Protein 4WIQ (pdb70)

Radius of gyration: 20.84 Å; Cα contacts (8 Å, |Δi|>4): 527; chains: 1; bounding box: 49×39×64 Å

Secondary structure (DSSP, 8-state):
----------EEEETTS-EEEE--HHHHS-TTPEEEEEETTSSSPPTTEEEETTTTEEEE---GGG-EEEEEEEEEEEEPTTS-EEEEEEEEEEEEEES--TT------TTSPEEEEEEEES--GGGS-HHHHHHHHHHHHHHH-S-GGG-EEEE--TT----TT-SEEEE-S-SS--S--EEEEEEEEES--TTTSPP-HHHHHHHHHTHHHHHHSS-EEEEEEEEE---

Sequence (231 aa):
AVPTVVGIPDGTAVVGRSFRVSIPTDLIASSGEIIKVSSAAGKEALPSWLHWDPHSHILEGLPLDDTDKGVHYISSVSAARLGANGSHVPQTSSSVFSIEVYPEDHNEPQACAADEPVTVLMVILDADLTKMTPKQRIIDDLLNRRMQSSFSEVELHNMKLVPVVNNRLFDMMSAFMAGPGNAKKVVENGALLSWKLGCSLNQNSVPDIRGVETPAREGAMSSAQLGYPVVGWHIANKKPT

CATH classification: 2.60.40.10 (+1 more: 3.30.70.1040)

Foldseek 3Di:
DDDDDDEDEEAEAEAQFKDKDADPVPVQEDPQWDKAKDFPPDRHHDQFWDADPVRRMIMGHDAQVPAAKTKMKIWIFHQDPVRDTHTDYIYIYMYGYHYDPQLFLVDEDLVWFFKKKKWKFLDDVVPDGRVLSLLLLVLCCQQPVDDSRQKGKYFDPPQDRDDVQFQDKAAACDPDRDHRIMMIMHTQGIRDHPVRGDDRCSPHVCRHVVVSCVRSVTTIGMMTIHTHNGD

Organism: Mus musculus (NCBI:txid10090)

B-factor: mean 35.67, std 17.97, range [12.94, 146.25]

InterPro domains:
  IPR006644 Dystroglycan-type cadherin-like [SM00736] (60-161)
  IPR006644 Dystroglycan-type cadherin-like [SM00736] (496-600)
  IPR008465 Dystroglycan, C-terminal [PF05454] (605-893)
  IPR013783 Immunoglobulin-like fold [G3DSA:2.60.40.10] (50-163)
  IPR013783 Immunoglobulin-like fold [G3DSA:2.60.40.10] (490-597)
  IPR015919 Cadherin-like superfamily [SSF49313] (60-158)
  IPR015919 Cadherin-like superfamily [SSF49313] (495-596)
  IPR027468 Alpha-dystroglycan domain 2 [G3DSA:3.30.70.1040] (179-313)
  IPR027468 Alpha-dystroglycan domain 2 [SSF111006] (179-302)
  IPR030398 DG-type SEA domain [PS51699] (601-710)
  IPR041631 Alpha-dystroglycan N-terminal domain 2 [PF18424] (180-302)
  IPR041631 Alpha-dystroglycan N-terminal domain 2 [cd11305] (180-302)

Structure (mmCIF, N/CA/C/O backbone):
data_4WIQ
#
_entry.id   4WIQ
#
_cell.length_a   71.879
_cell.length_b   71.879
_cell.length_c   144.296
_cell.angle_alpha   90.00
_cell.angle_beta   90.00
_cell.angle_gamma   120.00
#
_symmetry.space_group_name_H-M   'H 3'
#
loop_
_entity.id
_entity.type
_entity.pdbx_description
1 polymer Dystroglycan
2 non-polymer 1,2-ETHANEDIOL
3 non-polymer 'CHLORIDE ION'
4 water water
#
loop_
_atom_site.group_PDB
_atom_site.id
_atom_site.type_symbol
_atom_site.label_atom_id
_atom_site.label_alt_id
_atom_site.label_comp_id
_atom_site.label_asym_id
_atom_site.label_entity_id
_atom_site.label_seq_id
_atom_site.pdbx_PDB_ins_code
_atom_site.Cartn_x
_atom_site.Cartn_y
_atom_site.Cartn_z
_atom_site.occupancy
_atom_site.B_iso_or_equiv
_atom_site.auth_seq_id
_atom_site.auth_comp_id
_atom_site.auth_asym_id
_atom_site.auth_atom_id
_atom_site.pdbx_PDB_model_num
ATOM 1 N N . ALA A 1 9 ? -9.095 -22.935 -59.824 1.00 70.08 58 ALA A N 1
ATOM 2 C CA . ALA A 1 9 ? -9.642 -22.608 -58.510 1.00 76.00 58 ALA A CA 1
ATOM 3 C C . ALA A 1 9 ? -10.964 -21.843 -58.620 1.00 73.81 58 ALA A C 1
ATOM 4 O O . ALA A 1 9 ? -11.111 -20.923 -59.428 1.00 76.80 58 ALA A O 1
ATOM 10 N N . VAL A 1 10 ? -11.919 -22.249 -57.791 1.00 60.73 59 VAL A N 1
ATOM 11 C CA . VAL A 1 10 ? -13.249 -21.645 -57.732 1.00 56.57 59 VAL A CA 1
ATOM 12 C C . VAL A 1 10 ? -13.355 -20.882 -56.409 1.00 45.43 59 VAL A C 1
ATOM 13 O O . VAL A 1 10 ? -13.195 -21.475 -55.347 1.00 54.08 59 VAL A O 1
ATOM 26 N N . PRO A 1 11 ? -13.603 -19.555 -56.455 1.00 46.52 60 PRO A N 1
ATOM 27 C CA . PRO A 1 11 ? -13.614 -18.743 -55.233 1.00 45.01 60 PRO A CA 1
ATOM 28 C C . PRO A 1 11 ? -14.680 -19.172 -54.206 1.00 39.40 60 PRO A C 1
ATOM 29 O O . PRO A 1 11 ? -15.780 -19.558 -54.625 1.00 38.94 60 PRO A O 1
ATOM 40 N N . THR A 1 12 ? -14.355 -19.127 -52.917 1.00 36.22 61 THR A N 1
ATOM 41 C CA . THR A 1 12 ? -15.353 -19.366 -51.868 1.00 35.87 61 THR A CA 1
ATOM 42 C C . THR A 1 12 ? -15.808 -18.053 -51.284 1.00 41.15 61 THR A C 1
ATOM 43 O O . THR A 1 12 ? -15.043 -17.092 -51.178 1.00 44.31 61 THR A O 1
ATOM 54 N N . VAL A 1 13 ? -17.062 -18.039 -50.866 1.00 31.64 62 VAL A N 1
ATOM 55 C CA . VAL A 1 13 ? -17.676 -16.878 -50.274 1.00 31.22 62 VAL A CA 1
ATOM 56 C C . VAL A 1 13 ? -18.017 -17.253 -48.860 1.00 29.13 62 VAL A C 1
ATOM 57 O O . VAL A 1 13 ? -18.643 -18.294 -48.645 1.00 31.73 62 VAL A O 1
ATOM 70 N N . VAL A 1 14 ? -17.608 -16.430 -47.902 1.00 29.79 63 VAL A N 1
ATOM 71 C CA . VAL A 1 14 ? -17.912 -16.669 -46.508 1.00 27.19 63 VAL A CA 1
ATOM 72 C C . VAL A 1 14 ? -18.805 -15.555 -45.989 1.00 30.05 63 VAL A C 1
ATOM 73 O O . VAL A 1 14 ? -18.475 -14.375 -46.093 1.00 37.14 63 VAL A O 1
ATOM 86 N N . GLY A 1 15 ? -19.943 -15.937 -45.442 1.00 30.72 64 GLY A N 1
ATOM 87 C CA . GLY A 1 15 ? -20.811 -14.993 -44.764 1.00 30.06 64 GLY A CA 1
ATOM 88 C C . GLY A 1 15 ? -20.560 -15.007 -43.267 1.00 37.58 64 GLY A C 1
ATOM 89 O O . GLY A 1 15 ? -20.472 -16.063 -42.645 1.00 35.92 64 GLY A O 1
ATOM 93 N N . ILE A 1 16 ? -20.442 -13.824 -42.681 1.00 30.03 65 ILE A N 1
ATOM 94 C CA . ILE A 1 16 ? -20.330 -13.707 -41.243 1.00 28.35 65 ILE A CA 1
ATOM 95 C C . ILE A 1 16 ? -21.640 -13.147 -40.666 1.00 27.09 65 ILE A C 1
ATOM 96 O O . ILE A 1 16 ? -22.169 -12.168 -41.183 1.00 31.85 65 ILE A O 1
ATOM 112 N N . PRO A 1 17 ? -22.163 -13.761 -39.593 1.00 32.34 66 PRO A N 1
ATOM 113 C CA . PRO A 1 17 ? -23.461 -13.273 -39.117 1.00 33.23 66 PRO A CA 1
ATOM 114 C C . PRO A 1 17 ? -23.348 -11.916 -38.433 1.00 29.12 66 PRO A C 1
ATO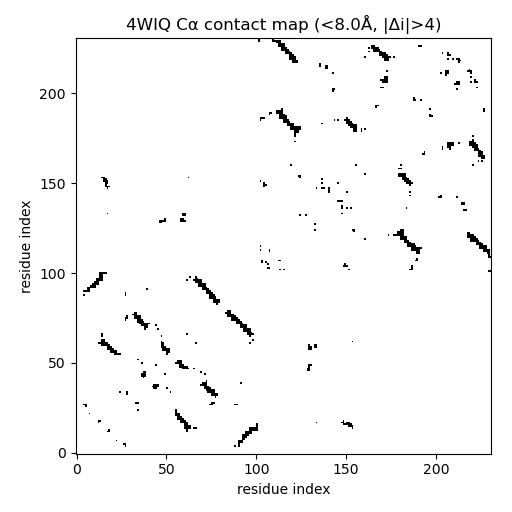M 115 O O . PRO A 1 17 ? -22.291 -11.590 -37.889 1.00 29.72 66 PRO A O 1
ATOM 126 N N . ASP A 1 18 ? -24.418 -11.130 -38.487 1.00 27.64 67 ASP A N 1
ATOM 127 C CA . ASP A 1 18 ? -24.415 -9.829 -37.835 1.00 25.78 67 ASP A CA 1
ATOM 128 C C . ASP A 1 18 ? -24.444 -9.996 -36.338 1.00 26.77 67 ASP A C 1
ATOM 129 O O . ASP A 1 18 ? -24.937 -11.001 -35.826 1.00 29.36 67 ASP A O 1
ATOM 138 N N . GLY A 1 19 ? -23.931 -8.986 -35.662 1.00 21.55 68 GLY A N 1
ATOM 139 C CA . GLY A 1 19 ? -23.811 -8.993 -34.215 1.00 23.14 68 GLY A CA 1
ATOM 140 C C . GLY A 1 19 ? -24.519 -7.838 -33.551 1.00 23.33 68 GLY A C 1
ATOM 141 O O . GLY A 1 19 ? -25.016 -6.900 -34.181 1.00 22.68 68 GLY A O 1
ATOM 145 N N . THR A 1 20 ? -24.551 -7.912 -32.219 1.00 21.36 69 THR A N 1
ATOM 146 C CA . THR A 1 20 ? -25.135 -6.852 -31.416 1.00 21.95 69 THR A CA 1
ATOM 147 C C . THR A 1 20 ? -24.225 -6.523 -30.246 1.00 24.04 69 THR A C 1
ATOM 148 O O . THR A 1 20 ? -23.504 -7.382 -29.728 1.00 26.14 69 THR A O 1
ATOM 159 N N . ALA A 1 21 ? -24.281 -5.263 -29.837 1.00 20.47 70 ALA A N 1
ATOM 160 C CA . ALA A 1 21 ? -23.501 -4.773 -28.696 1.00 22.58 70 ALA A CA 1
ATOM 161 C C . ALA A 1 21 ? -24.360 -3.796 -27.916 1.00 22.06 70 ALA A C 1
ATOM 162 O O . ALA A 1 21 ? -25.382 -3.339 -28.408 1.00 24.13 70 ALA A O 1
ATOM 169 N N . VAL A 1 22 ? -23.954 -3.485 -26.687 1.00 21.45 71 VAL A N 1
ATOM 170 C CA . VAL A 1 22 ? -24.722 -2.592 -25.820 1.00 22.89 71 VAL A CA 1
ATOM 171 C C . VAL A 1 22 ? -23.761 -1.593 -25.183 1.00 19.96 71 VAL A C 1
ATOM 172 O O . VAL A 1 22 ? -22.685 -1.966 -24.701 1.00 21.16 71 VAL A O 1
ATOM 185 N N . VAL A 1 23 ? -24.108 -0.306 -25.261 1.00 20.50 72 VAL A N 1
ATOM 186 C CA . VAL A 1 23 ? -23.301 0.731 -24.631 1.00 22.36 72 VAL A CA 1
ATOM 187 C C . VAL A 1 23 ? -22.929 0.348 -23.207 1.00 21.88 72 VAL A C 1
ATOM 188 O O . VAL A 1 23 ? -23.792 0.003 -22.372 1.00 22.08 72 VAL A O 1
ATOM 201 N N . GLY A 1 24 ? -21.636 0.414 -22.922 1.00 19.15 73 GLY A N 1
ATOM 202 C CA . GLY A 1 24 ? -21.153 0.193 -21.576 1.00 19.81 73 GLY A CA 1
ATOM 203 C C . GLY A 1 24 ? -20.868 -1.270 -21.265 1.00 20.35 73 GLY A C 1
ATOM 204 O O . GLY A 1 24 ? -20.386 -1.574 -20.189 1.00 21.43 73 GLY A O 1
ATOM 208 N N . ARG A 1 25 ? -21.083 -2.160 -22.235 1.00 21.23 74 ARG A N 1
ATOM 209 C CA . ARG A 1 25 ? -20.872 -3.596 -22.030 1.00 19.28 74 ARG A CA 1
ATOM 210 C C . ARG A 1 25 ? -19.831 -4.164 -22.988 1.00 20.22 74 ARG A C 1
ATOM 211 O O . ARG A 1 25 ? -19.798 -3.780 -24.175 1.00 22.14 74 ARG A O 1
ATOM 232 N N . SER A 1 26 ? -18.999 -5.081 -22.496 1.00 21.00 75 SER A N 1
ATOM 233 C CA . SER A 1 26 ? -17.978 -5.667 -23.357 1.00 20.91 75 SER A CA 1
ATOM 234 C C . SER A 1 26 ? -18.588 -6.462 -24.500 1.00 22.52 75 SER A C 1
ATOM 235 O O . SER A 1 26 ? -19.644 -7.116 -24.373 1.00 23.48 75 SER A O 1
ATOM 243 N N . PHE A 1 27 ? -17.896 -6.351 -25.621 1.00 20.83 76 PHE A N 1
ATOM 244 C CA . PHE A 1 27 ? -18.243 -7.040 -26.862 1.00 22.91 76 PHE A CA 1
ATOM 245 C C . PHE A 1 27 ? -17.075 -7.937 -27.301 1.00 18.84 76 PHE A C 1
ATOM 246 O O . PHE A 1 27 ? -15.903 -7.535 -27.232 1.00 20.94 76 PHE A O 1
ATOM 263 N N . ARG A 1 28 ? -17.393 -9.150 -27.755 1.00 22.76 77 ARG A N 1
ATOM 264 C CA . ARG A 1 28 ? -16.358 -10.096 -28.148 1.00 23.54 77 ARG A CA 1
ATOM 265 C C . ARG A 1 28 ? -16.936 -11.072 -29.151 1.00 28.19 77 ARG A C 1
ATOM 266 O O . ARG A 1 28 ? -17.967 -11.694 -28.881 1.00 31.24 77 ARG A O 1
ATOM 287 N N . VAL A 1 29 ? -16.290 -11.214 -30.302 1.00 26.81 78 VAL A N 1
ATOM 288 C CA . VAL A 1 29 ? -16.710 -12.229 -31.256 1.00 28.70 78 VAL A CA 1
ATOM 289 C C . VAL A 1 29 ? -15.495 -12.803 -31.979 1.00 27.49 78 VAL A C 1
ATOM 290 O O . VAL A 1 29 ? -14.499 -12.122 -32.196 1.00 26.31 78 VAL A O 1
ATOM 303 N N . SER A 1 30 ? -15.569 -14.089 -32.299 1.00 30.49 79 SER A N 1
ATOM 304 C CA . SER A 1 30 ? -14.527 -14.760 -33.062 1.00 29.97 79 SER A CA 1
ATOM 305 C C . SER A 1 30 ? -14.808 -14.582 -34.540 1.00 26.86 79 SER A C 1
ATOM 306 O O . SER A 1 30 ? -15.949 -14.679 -34.967 1.00 30.83 79 SER A O 1
ATOM 314 N N . ILE A 1 31 ? -13.762 -14.283 -35.304 1.00 24.36 80 ILE A N 1
ATOM 315 C CA . ILE A 1 31 ? -13.849 -14.128 -36.754 1.00 26.03 80 ILE A CA 1
ATOM 316 C C . ILE A 1 31 ? -13.243 -15.359 -37.427 1.00 26.14 80 ILE A C 1
ATOM 317 O O . ILE A 1 31 ? -12.109 -15.722 -37.124 1.00 27.92 80 ILE A O 1
ATOM 333 N N . PRO A 1 32 ? -13.962 -15.967 -38.404 1.00 30.04 81 PRO A N 1
ATOM 334 C CA . PRO A 1 32 ? -13.488 -17.222 -39.010 1.00 36.62 81 PRO A CA 1
ATOM 335 C C . PRO A 1 32 ? -12.398 -17.041 -40.070 1.00 37.72 81 PRO A C 1
ATOM 336 O O . PRO A 1 32 ? -12.595 -17.344 -41.247 1.00 35.13 81 PRO A O 1
ATOM 347 N N . THR A 1 33 ? -11.233 -16.577 -39.642 1.00 30.54 82 THR A N 1
ATOM 348 C CA . THR A 1 33 ? -10.154 -16.238 -40.566 1.00 30.06 82 THR A CA 1
ATOM 349 C C . THR A 1 33 ? -9.642 -17.436 -41.347 1.00 34.09 82 THR A C 1
ATOM 350 O O . THR A 1 33 ? -9.165 -17.297 -42.469 1.00 38.88 82 THR A O 1
ATOM 361 N N . ASP A 1 34 ? -9.744 -18.615 -40.754 1.00 40.46 83 ASP A N 1
ATOM 362 C CA . ASP A 1 34 ? -9.253 -19.822 -41.405 1.00 44.87 83 ASP A CA 1
ATOM 363 C C . ASP A 1 34 ? -10.110 -20.190 -42.614 1.00 40.32 83 ASP A C 1
ATOM 364 O O . ASP A 1 34 ? -9.649 -20.879 -43.520 1.00 42.55 83 ASP A O 1
ATOM 373 N N . LEU A 1 35 ? -11.351 -19.719 -42.637 1.00 39.21 84 LEU A N 1
ATOM 374 C CA . LEU A 1 35 ? -12.222 -19.938 -43.789 1.00 39.45 84 LEU A CA 1
ATOM 375 C C . LEU A 1 35 ? -11.991 -18.874 -44.863 1.00 43.52 84 LEU A C 1
ATOM 376 O O . LEU A 1 35 ? -12.168 -19.132 -46.054 1.00 40.68 84 LEU A O 1
ATOM 392 N N . ILE A 1 36 ? -11.588 -17.682 -44.437 1.00 39.76 85 ILE A N 1
ATOM 393 C CA . ILE A 1 36 ? -11.475 -16.538 -45.336 1.00 35.42 85 ILE A CA 1
ATOM 394 C C . ILE A 1 36 ? -10.086 -16.440 -45.974 1.00 36.15 85 ILE A C 1
ATOM 395 O O . ILE A 1 36 ? -9.943 -16.045 -47.135 1.00 39.44 85 ILE A O 1
ATOM 411 N N . ALA A 1 37 ? -9.063 -16.799 -45.212 1.00 36.54 86 ALA A N 1
ATOM 412 C CA . ALA A 1 37 ? -7.701 -16.746 -45.703 1.00 38.11 86 ALA A CA 1
ATOM 413 C C . ALA A 1 37 ? -7.209 -18.144 -46.022 1.00 46.80 86 ALA A C 1
ATOM 414 O O . ALA A 1 37 ? -7.105 -18.990 -45.138 1.00 49.57 86 ALA A O 1
ATOM 421 N N . SER A 1 38 ? -6.933 -18.380 -47.300 1.00 61.54 87 SER A N 1
ATOM 422 C CA . SER A 1 38 ? -6.145 -19.528 -47.712 1.00 71.26 87 SER A CA 1
ATOM 423 C C . SER A 1 38 ? -4.753 -19.336 -47.135 1.00 72.11 87 SER A C 1
ATOM 424 O O . SER A 1 38 ? -4.356 -18.205 -46.851 1.00 67.23 87 SER A O 1
ATOM 432 N N . SER A 1 39 ? -4.022 -20.432 -46.961 1.00 78.69 88 SER A N 1
ATOM 433 C CA . SER A 1 39 ? -2.692 -20.393 -46.356 1.00 80.82 88 SER A CA 1
ATOM 434 C C . SER A 1 39 ? -1.826 -19.252 -46.900 1.00 74.85 88 SER A C 1
ATOM 435 O O . SER A 1 39 ? -1.747 -19.035 -48.115 1.00 59.92 88 SER A O 1
ATOM 443 N N . GLY A 1 40 ? -1.210 -18.510 -45.982 1.00 78.35 89 GLY A N 1
ATOM 444 C CA . GLY A 1 40 ? -0.268 -17.462 -46.333 1.00 76.27 89 GLY A CA 1
ATOM 445 C C . GLY A 1 40 ? -0.873 -16.126 -46.738 1.00 68.36 89 GLY A C 1
ATOM 446 O O . GLY A 1 40 ? -0.155 -15.244 -47.214 1.00 64.05 89 GLY A O 1
ATOM 450 N N . GLU A 1 41 ? -2.181 -15.961 -46.557 1.00 62.20 90 GLU A N 1
ATOM 451 C CA . GLU A 1 41 ? -2.829 -14.702 -46.919 1.00 51.96 90 GLU A CA 1
ATOM 452 C C . GLU A 1 41 ? -2.902 -13.773 -45.722 1.00 41.16 90 GLU A C 1
ATOM 453 O O . GLU A 1 41 ? -2.870 -14.203 -44.579 1.00 45.82 90 GLU A O 1
ATOM 465 N N . ILE A 1 42 ? -2.965 -12.482 -46.012 1.00 38.15 91 ILE A N 1
ATOM 466 C CA . ILE A 1 42 ? -2.967 -11.451 -44.988 1.00 33.06 91 ILE A CA 1
ATOM 467 C C . ILE A 1 42 ? -4.402 -11.030 -44.695 1.00 28.93 91 ILE A C 1
ATOM 468 O O . ILE A 1 42 ? -5.133 -10.649 -45.603 1.00 30.97 91 ILE A O 1
ATOM 484 N N . ILE A 1 43 ? -4.783 -11.065 -43.419 1.00 28.40 92 ILE A N 1
ATOM 485 C CA . ILE A 1 43 ? -6.115 -10.650 -43.007 1.00 30.67 92 ILE A CA 1
ATOM 486 C C . ILE A 1 43 ? -6.112 -9.187 -42.579 1.00 30.95 92 ILE A C 1
ATOM 487 O O . ILE A 1 43 ? -5.227 -8.746 -41.839 1.00 29.26 92 ILE A O 1
ATOM 503 N N . LYS A 1 44 ? -7.115 -8.452 -43.047 1.00 24.28 93 LYS A N 1
ATOM 504 C CA . LYS A 1 44 ? -7.382 -7.088 -42.595 1.00 25.68 93 LYS A CA 1
ATOM 505 C C . LYS A 1 44 ? -8.804 -6.997 -42.064 1.00 26.83 93 LYS A C 1
ATOM 506 O O . LYS A 1 44 ? -9.739 -7.502 -42.695 1.00 25.81 93 LYS A O 1
ATOM 525 N N . VAL A 1 45 ? -8.965 -6.351 -40.906 1.00 24.50 94 VAL A N 1
ATOM 526 C CA . VAL A 1 45 ? -10.280 -6.133 -40.327 1.00 22.50 94 VAL A CA 1
ATOM 527 C C . VAL A 1 45 ? -10.448 -4.632 -40.064 1.00 25.37 94 VAL A C 1
ATOM 528 O O . VAL A 1 45 ? -9.647 -4.010 -39.339 1.00 27.68 94 VAL A O 1
ATOM 541 N N . SER A 1 46 ? -11.474 -4.049 -40.665 1.00 22.22 95 SER A N 1
ATOM 542 C CA A SER A 1 46 ? -11.671 -2.602 -40.621 0.79 22.69 95 SER A CA 1
ATOM 543 C CA B SER A 1 46 ? -11.663 -2.603 -40.623 0.21 22.76 95 SER A CA 1
ATOM 544 C C . SER A 1 46 ? -13.133 -2.240 -40.668 1.00 21.08 95 SER A C 1
ATOM 545 O O . SER A 1 46 ? -13.993 -3.082 -40.938 1.00 21.08 95 SER A O 1
ATOM 558 N N . ALA A 1 47 ? -13.433 -0.972 -40.417 1.00 23.70 96 ALA A N 1
ATOM 559 C CA . ALA A 1 47 ? -14.744 -0.459 -40.768 1.00 19.87 96 ALA A CA 1
ATOM 560 C C . ALA A 1 47 ? -14.850 -0.568 -42.278 1.00 20.64 96 ALA A C 1
ATOM 561 O O . ALA A 1 47 ? -13.877 -0.325 -42.963 1.00 22.96 96 ALA A O 1
ATOM 568 N N . ALA A 1 48 ? -16.008 -0.956 -42.791 1.00 19.53 97 ALA A N 1
ATOM 569 C CA . ALA A 1 48 ? -16.184 -1.054 -44.249 1.00 19.86 97 ALA A CA 1
ATOM 570 C C . ALA A 1 48 ? -15.875 0.277 -44.930 1.00 21.36 97 ALA A C 1
ATOM 571 O O . ALA A 1 48 ? -16.429 1.316 -44.572 1.00 23.46 97 ALA A O 1
ATOM 578 N N . GLY A 1 49 ? -14.982 0.221 -45.911 1.00 22.63 98 GLY A N 1
ATOM 579 C CA . GLY A 1 49 ? -14.671 1.376 -46.736 1.00 24.08 98 GLY A CA 1
ATOM 580 C C . GLY A 1 49 ? -13.624 2.268 -46.099 1.00 28.16 98 GLY A C 1
ATOM 581 O O . GLY A 1 49 ? -13.347 3.345 -46.640 1.00 28.27 98 GLY A O 1
ATOM 585 N N . LYS A 1 50 ? -13.038 1.813 -44.986 1.00 23.91 99 LYS A N 1
ATOM 586 C CA . LYS A 1 50 ? -11.995 2.553 -44.255 1.00 27.59 99 LYS A CA 1
ATOM 587 C C . LYS A 1 50 ? -10.804 1.640 -44.004 1.00 25.93 99 LYS A C 1
ATOM 588 O O . LYS A 1 50 ? -10.891 0.430 -44.210 1.00 28.14 99 LYS A O 1
ATOM 607 N N . GLU A 1 51 ? -9.688 2.196 -43.526 1.00 29.87 100 GLU A N 1
ATOM 608 C CA . GLU A 1 51 ? -8.561 1.367 -43.116 1.00 24.82 100 GLU A CA 1
ATOM 609 C C . GLU A 1 51 ? -8.643 0.971 -41.629 1.00 26.61 100 GLU A C 1
ATOM 610 O O . GLU A 1 51 ? -8.195 -0.111 -41.226 1.00 30.37 100 GLU A O 1
ATOM 622 N N . ALA A 1 52 ? -9.212 1.858 -40.827 1.00 25.97 101 ALA A N 1
ATOM 623 C CA . ALA A 1 52 ? -9.289 1.650 -39.392 1.00 27.16 101 ALA A CA 1
ATOM 624 C C . ALA A 1 52 ? -10.605 1.011 -38.984 1.00 21.71 101 ALA A C 1
ATOM 625 O O . ALA A 1 52 ? -11.608 1.104 -39.686 1.00 22.81 101 ALA A O 1
ATOM 632 N N . LEU A 1 53 ? -10.585 0.388 -37.802 1.00 23.20 102 LEU A N 1
ATOM 633 C CA . LEU A 1 53 ? -11.814 -0.017 -37.142 1.00 24.49 102 LEU A CA 1
ATOM 634 C C . LEU A 1 53 ? -12.514 1.188 -36.553 1.00 24.64 102 LEU A C 1
ATOM 635 O O . LEU A 1 53 ? -11.868 2.205 -36.301 1.00 25.36 102 LEU A O 1
ATOM 651 N N . PRO A 1 54 ? -13.808 1.054 -36.265 1.00 22.97 103 PRO A N 1
ATOM 652 C CA . PRO A 1 54 ? -14.487 2.017 -35.389 1.00 23.88 103 PRO A CA 1
ATOM 653 C C . PRO A 1 54 ? -13.717 2.200 -34.083 1.00 24.17 103 PRO A C 1
ATOM 654 O O . PRO A 1 54 ? -12.978 1.291 -33.666 1.00 23.94 103 PRO A O 1
ATOM 665 N N . SER A 1 55 ? -13.850 3.372 -33.448 1.00 27.60 104 SER A N 1
ATOM 666 C CA . SER A 1 55 ? -13.032 3.704 -32.290 1.00 28.43 104 SER A CA 1
ATOM 667 C C . SER A 1 55 ? -13.257 2.811 -31.077 1.00 23.23 104 SER A C 1
ATOM 668 O O . SER A 1 55 ? -12.471 2.845 -30.149 1.00 27.91 104 SER A O 1
ATOM 676 N N . TRP A 1 56 ? -14.351 2.047 -31.075 1.00 20.26 105 TRP A N 1
ATOM 677 C CA . TRP A 1 56 ? -14.697 1.231 -29.903 1.00 18.49 105 TRP A CA 1
ATOM 678 C C . TRP A 1 56 ? -14.244 -0.214 -30.042 1.00 20.98 105 TRP A C 1
ATOM 679 O O . TRP A 1 56 ? -14.433 -1.004 -29.138 1.00 21.83 105 TRP A O 1
ATOM 700 N N . LEU A 1 57 ? -13.662 -0.561 -31.192 1.00 18.86 106 LEU A N 1
ATOM 701 C CA . LEU A 1 57 ? -13.227 -1.923 -31.457 1.00 16.60 106 LEU A CA 1
ATOM 702 C C . LEU A 1 57 ? -11.739 -2.119 -31.643 1.00 17.73 106 LEU A C 1
ATOM 703 O O . LEU A 1 57 ? -11.013 -1.212 -32.063 1.00 22.12 106 LEU A O 1
ATOM 719 N N . HIS A 1 58 ? -11.307 -3.334 -31.329 1.00 20.21 107 HIS A N 1
ATOM 720 C CA . HIS A 1 58 ? -9.920 -3.770 -31.423 1.00 21.63 107 HIS A CA 1
ATOM 721 C C . HIS A 1 58 ? -9.859 -5.162 -32.043 1.00 25.72 107 HIS A C 1
ATOM 722 O O . HIS A 1 58 ? -10.671 -6.030 -31.709 1.00 21.07 107 HIS A O 1
ATOM 736 N N . TRP A 1 59 ? -8.911 -5.368 -32.962 1.00 24.21 108 TRP A N 1
ATOM 737 C CA . TRP A 1 59 ? -8.737 -6.666 -33.629 1.00 22.62 108 TRP A CA 1
ATOM 738 C C . TRP A 1 59 ? -7.488 -7.351 -33.113 1.00 28.87 108 TRP A C 1
ATOM 739 O O . TRP A 1 59 ? -6.405 -6.775 -33.178 1.00 30.06 108 TRP A O 1
ATOM 760 N N . ASP A 1 60 ? -7.651 -8.568 -32.599 1.00 28.79 109 ASP A N 1
ATOM 761 C CA . ASP A 1 60 ? -6.530 -9.411 -32.167 1.00 28.94 109 ASP A CA 1
ATOM 762 C C . ASP A 1 60 ? -6.293 -10.490 -33.213 1.00 30.91 109 ASP A C 1
ATOM 763 O O . ASP A 1 60 ? -7.010 -11.494 -33.256 1.00 32.56 109 ASP A O 1
ATOM 772 N N . PRO A 1 61 ? -5.271 -10.302 -34.052 1.00 30.26 110 PRO A N 1
ATOM 773 C CA . PRO A 1 61 ? -5.035 -11.192 -35.192 1.00 35.48 110 PRO A CA 1
ATOM 774 C C . PRO A 1 61 ? -4.569 -12.590 -34.811 1.00 41.93 110 PRO A C 1
ATOM 775 O O . PRO A 1 61 ? -4.649 -13.500 -35.639 1.00 42.88 110 PRO A O 1
ATOM 786 N N . HIS A 1 62 ? -4.078 -12.763 -33.586 1.00 42.53 111 HIS A N 1
ATOM 787 C CA . HIS A 1 62 ? -3.525 -14.046 -33.200 1.00 40.51 111 HIS A CA 1
ATOM 788 C C . HIS A 1 62 ? -4.579 -14.906 -32.515 1.00 41.97 111 HIS A C 1
ATOM 789 O O . HIS A 1 62 ? -4.560 -16.122 -32.666 1.00 43.03 111 HIS A O 1
ATOM 803 N N . SER A 1 63 ? -5.531 -14.293 -31.815 1.00 34.94 112 SER A N 1
ATOM 804 C CA . SER A 1 63 ? -6.650 -15.055 -31.269 1.00 32.59 112 SER A CA 1
ATOM 805 C C . SER A 1 63 ? -7.874 -15.040 -32.196 1.00 28.50 112 SER A C 1
ATOM 806 O O . SER A 1 63 ? -8.857 -15.740 -31.927 1.00 36.02 112 SER A O 1
ATOM 814 N N . HIS A 1 64 ? -7.809 -14.233 -33.254 1.00 32.19 113 HIS A N 1
ATOM 815 C CA . HIS A 1 64 ? -8.926 -14.051 -34.183 1.00 28.14 113 HIS A CA 1
ATOM 816 C C . HIS A 1 64 ? -10.176 -13.493 -33.481 1.00 25.64 113 HIS A C 1
ATOM 817 O O . HIS A 1 64 ? -11.301 -13.851 -33.821 1.00 28.83 113 HIS A O 1
ATOM 831 N N . ILE A 1 65 ? -9.962 -12.608 -32.506 1.00 28.19 114 ILE A N 1
ATOM 832 C CA . ILE A 1 65 ? -11.042 -11.980 -31.754 1.00 25.71 114 ILE A CA 1
ATOM 833 C C . ILE A 1 65 ? -11.175 -10.498 -32.095 1.00 21.38 114 ILE A C 1
ATOM 834 O O . ILE A 1 65 ? -10.195 -9.756 -32.094 1.00 24.38 114 ILE A O 1
ATOM 850 N N . LEU A 1 66 ? -12.403 -10.093 -32.372 1.00 22.91 115 LEU A N 1
ATOM 851 C CA . LEU A 1 66 ? -12.792 -8.703 -32.485 1.00 19.31 115 LEU A CA 1
ATOM 852 C C . LEU A 1 66 ? -13.507 -8.350 -31.188 1.00 20.11 115 LEU A C 1
ATOM 853 O O . LEU A 1 66 ? -14.481 -8.990 -30.819 1.00 21.50 115 LEU A O 1
ATOM 869 N N . GLU A 1 67 ? -13.004 -7.348 -30.489 1.00 20.74 116 GLU A N 1
ATOM 870 C CA . GLU A 1 67 ? -13.501 -7.045 -29.138 1.00 21.72 116 GLU A CA 1
ATOM 871 C C . GLU A 1 67 ? -13.612 -5.555 -28.937 1.00 22.60 116 GLU A C 1
ATOM 872 O O . GLU A 1 67 ? -12.899 -4.761 -29.567 1.00 22.13 116 GLU A O 1
ATOM 884 N N . GLY A 1 68 ? -14.479 -5.130 -28.020 1.00 22.68 117 GLY A N 1
ATOM 885 C CA . GLY A 1 68 ? -14.605 -3.718 -27.798 1.00 24.08 117 GLY A CA 1
ATOM 886 C C . GLY A 1 68 ? -15.483 -3.384 -26.623 1.00 21.85 117 GLY A C 1
ATOM 887 O O . GLY A 1 68 ? -16.018 -4.280 -25.966 1.00 23.12 117 GLY A O 1
ATOM 891 N N . LEU A 1 69 ? -15.656 -2.082 -26.413 1.00 21.34 118 LEU A N 1
ATOM 892 C CA . LEU A 1 69 ? -16.507 -1.542 -25.338 1.00 20.46 118 LEU A CA 1
ATOM 893 C C . LEU A 1 69 ? -17.065 -0.215 -25.864 1.00 19.54 118 LEU A C 1
ATOM 894 O O . LEU A 1 69 ? -16.333 0.780 -25.902 1.00 21.52 118 LEU A O 1
ATOM 910 N N . PRO A 1 70 ? -18.327 -0.200 -26.303 1.00 18.11 119 PRO A N 1
ATOM 911 C CA . PRO A 1 70 ? -18.895 1.012 -26.906 1.00 17.86 119 PRO A CA 1
ATOM 912 C C . PRO A 1 70 ? -19.322 2.048 -25.894 1.00 22.00 119 PRO A C 1
ATOM 913 O O . PRO A 1 70 ? -19.797 1.699 -24.800 1.00 21.04 119 PRO A O 1
ATOM 924 N N . LEU A 1 71 ? -19.165 3.307 -26.296 1.00 23.76 120 LEU A N 1
ATOM 925 C CA . LEU A 1 71 ? -19.697 4.468 -25.590 1.00 23.58 120 LEU A CA 1
ATOM 926 C C . LEU A 1 71 ? -21.017 4.910 -26.239 1.00 24.14 120 LEU A 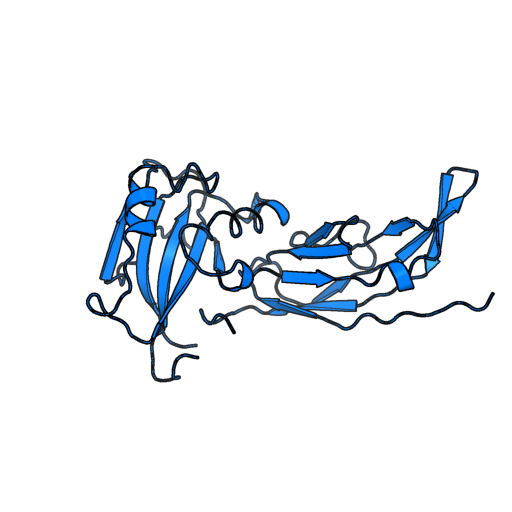C 1
ATOM 927 O O . LEU A 1 71 ? -21.390 4.441 -27.313 1.00 22.28 120 LEU A O 1
ATOM 943 N N . ASP A 1 72 ? -21.717 5.841 -25.602 1.00 27.93 121 ASP A N 1
ATOM 944 C CA A ASP A 1 72 ? -22.998 6.290 -26.131 0.45 26.56 121 ASP A CA 1
ATOM 945 C CA B ASP A 1 72 ? -23.005 6.300 -26.122 0.55 27.43 121 ASP A CA 1
ATOM 946 C C . ASP A 1 72 ? -22.849 6.908 -27.514 1.00 24.85 121 ASP A C 1
ATOM 947 O O . ASP A 1 72 ? -23.751 6.826 -28.345 1.00 30.61 121 ASP A O 1
ATOM 962 N N . THR A 1 73 ? -21.686 7.483 -27.789 1.00 25.20 122 THR A N 1
ATOM 963 C CA . THR A 1 73 ? -21.436 8.045 -29.111 1.00 23.98 122 THR A CA 1
ATOM 964 C C . THR A 1 73 ? -21.213 6.987 -30.194 1.00 24.48 122 THR A C 1
ATOM 965 O O . THR A 1 73 ? -21.162 7.317 -31.368 1.00 28.03 122 THR A O 1
ATOM 976 N N . ASP A 1 74 ? -21.107 5.721 -29.804 1.00 21.99 123 ASP A N 1
ATOM 977 C CA . ASP A 1 74 ? -21.021 4.610 -30.739 1.00 19.72 123 ASP A CA 1
ATOM 978 C C . ASP A 1 74 ? -22.356 3.912 -31.058 1.00 22.66 123 ASP A C 1
ATOM 979 O O . ASP A 1 74 ? -22.368 2.901 -31.749 1.00 23.72 123 ASP A O 1
ATOM 988 N N . LYS A 1 75 ? -23.474 4.429 -30.545 1.00 26.10 124 LYS A N 1
ATOM 989 C CA . LYS A 1 75 ? -24.773 3.856 -30.846 1.00 23.63 124 LYS A CA 1
ATOM 990 C C . LYS A 1 75 ? -25.004 3.807 -32.352 1.00 27.14 124 LYS A C 1
ATOM 991 O O . LYS A 1 75 ? -24.629 4.731 -33.058 1.00 25.06 124 LYS A O 1
ATOM 1010 N N . GLY A 1 76 ? -25.626 2.727 -32.812 1.00 24.93 125 GLY A N 1
ATOM 1011 C CA . GLY A 1 76 ? -25.995 2.555 -34.215 1.00 26.77 125 GLY A CA 1
ATOM 1012 C C . GLY A 1 76 ? -25.288 1.384 -34.863 1.00 25.99 125 GLY A C 1
ATOM 1013 O O . GLY A 1 76 ? -24.708 0.556 -34.184 1.00 24.37 125 GLY A O 1
ATOM 1017 N N . VAL A 1 77 ? -25.339 1.326 -36.190 1.00 22.74 126 VAL A N 1
ATOM 1018 C CA . VAL A 1 77 ? -24.874 0.169 -36.952 1.00 23.04 126 VAL A CA 1
ATOM 1019 C C . VAL A 1 77 ? -23.490 0.412 -37.510 1.00 25.20 126 VAL A C 1
ATOM 1020 O O . VAL A 1 77 ? -23.224 1.440 -38.119 1.00 25.70 126 VAL A O 1
ATOM 1033 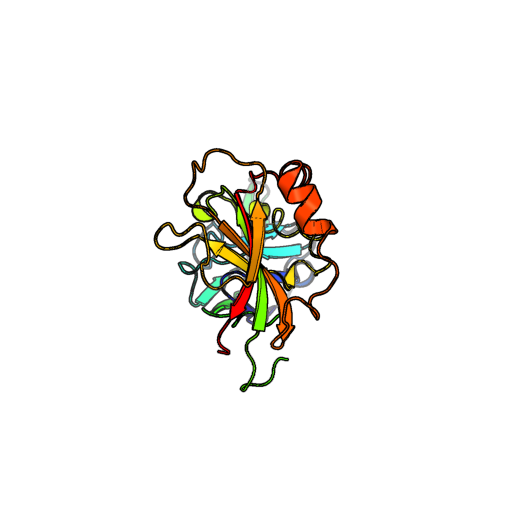N N . HIS A 1 78 ? -22.611 -0.546 -37.287 1.00 20.69 127 HIS A N 1
ATOM 1034 C CA . HIS A 1 78 ? -21.232 -0.488 -37.772 1.00 20.95 127 HIS A CA 1
ATOM 1035 C C . HIS A 1 78 ? -20.975 -1.610 -38.734 1.00 22.56 127 HIS A C 1
ATOM 1036 O O . HIS A 1 78 ? -21.079 -2.779 -38.373 1.00 23.02 127 HIS A O 1
ATOM 1050 N N . TYR A 1 79 ? -20.653 -1.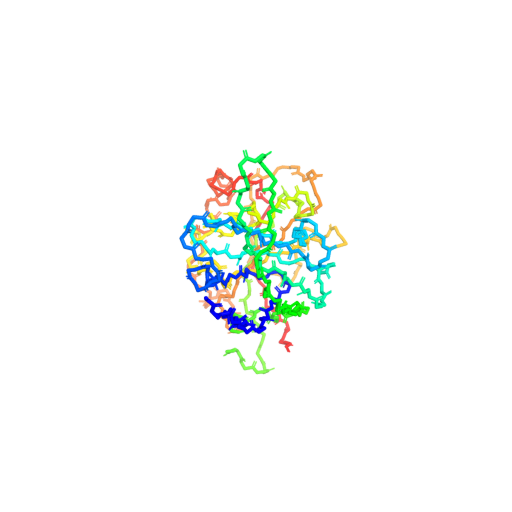267 -39.975 1.00 19.84 128 TYR A N 1
ATOM 1051 C CA . TYR A 1 79 ? -20.262 -2.273 -40.951 1.00 19.82 128 TYR A CA 1
ATOM 1052 C C . TYR A 1 79 ? -18.778 -2.546 -40.864 1.00 18.58 128 TYR A C 1
ATOM 1053 O O . TYR A 1 79 ? -17.956 -1.625 -40.856 1.00 22.48 128 TYR A O 1
ATOM 1071 N N . ILE A 1 80 ? -18.445 -3.832 -40.782 1.00 18.85 129 ILE A N 1
ATOM 1072 C CA . ILE A 1 80 ? -17.078 -4.310 -40.626 1.00 19.51 129 ILE A CA 1
ATOM 1073 C C . ILE A 1 80 ? -16.687 -5.193 -41.793 1.00 21.78 129 ILE A C 1
ATOM 1074 O O . ILE A 1 80 ? -17.414 -6.132 -42.113 1.00 22.03 129 ILE A O 1
ATOM 1090 N N . SER A 1 81 ? -15.533 -4.896 -42.392 1.00 20.38 130 SER A N 1
ATOM 1091 C CA A SER A 1 81 ? -14.985 -5.685 -43.482 0.73 23.38 130 SER A CA 1
ATOM 1092 C CA B SER A 1 81 ? -14.993 -5.690 -43.483 0.27 23.68 130 SER A CA 1
ATOM 1093 C C . SER A 1 81 ? -13.843 -6.567 -42.992 1.00 25.79 130 SER A C 1
ATOM 1094 O O . SER A 1 81 ? -12.938 -6.122 -42.265 1.00 24.96 130 SER A O 1
ATOM 1107 N N . VAL A 1 82 ? -13.919 -7.827 -43.368 1.00 22.76 131 VAL A N 1
ATOM 1108 C CA . VAL A 1 82 ? -12.861 -8.809 -43.136 1.00 22.85 131 VAL A CA 1
ATOM 1109 C C . VAL A 1 82 ? -12.343 -9.235 -44.513 1.00 26.57 131 VAL A C 1
ATOM 1110 O O . VAL A 1 82 ? -13.070 -9.839 -45.289 1.00 25.02 131 VAL A O 1
ATOM 1123 N N . SER A 1 83 ? -11.087 -8.923 -44.824 1.00 24.17 132 SER A N 1
ATOM 1124 C CA . SER A 1 83 ? -10.577 -9.191 -46.164 1.00 24.82 132 SER A CA 1
ATOM 1125 C C . SER A 1 83 ? -9.280 -9.976 -46.088 1.00 25.73 132 SER A C 1
ATOM 1126 O O . SER A 1 83 ? -8.574 -9.920 -45.100 1.00 27.60 132 SER A O 1
ATOM 1134 N N . ALA A 1 84 ? -9.007 -10.749 -47.126 1.00 26.96 133 ALA A N 1
ATOM 1135 C CA . ALA A 1 84 ? -7.757 -11.495 -47.243 1.00 30.22 133 ALA A CA 1
ATOM 1136 C C . ALA A 1 84 ? -7.031 -11.027 -48.490 1.00 30.33 133 ALA A C 1
ATOM 1137 O O . ALA A 1 84 ? -7.651 -10.796 -49.519 1.00 31.48 133 ALA A O 1
ATOM 1144 N N . ALA A 1 85 ? -5.719 -10.886 -48.378 1.00 31.83 134 ALA A N 1
ATOM 1145 C CA . ALA A 1 85 ? -4.911 -10.354 -49.463 1.00 30.94 134 ALA A CA 1
ATOM 1146 C C . ALA A 1 85 ? -3.665 -11.193 -49.613 1.00 32.06 134 ALA A C 1
ATOM 1147 O O . ALA A 1 85 ? -3.133 -11.717 -48.630 1.00 33.35 134 ALA A O 1
ATOM 1154 N N . ARG A 1 86 ? -3.214 -11.325 -50.857 1.00 34.73 135 ARG A N 1
ATOM 1155 C CA . ARG A 1 86 ? -1.954 -11.981 -51.162 1.00 37.98 135 ARG A CA 1
ATOM 1156 C C . ARG A 1 86 ? -0.861 -10.929 -51.200 1.00 33.60 135 ARG A C 1
ATOM 1157 O O . ARG A 1 86 ? -1.046 -9.866 -51.770 1.00 38.89 135 ARG A O 1
ATOM 1178 N N . LEU A 1 87 ? 0.279 -11.228 -50.594 1.00 31.60 136 LEU A N 1
ATOM 1179 C CA . LEU A 1 87 ? 1.445 -10.362 -50.698 1.00 36.07 136 LEU A CA 1
ATOM 1180 C C . LEU A 1 87 ? 2.167 -10.677 -52.000 1.00 40.41 136 LEU A C 1
ATOM 1181 O O . LEU A 1 87 ? 2.627 -11.808 -52.218 1.00 37.99 136 LEU A O 1
ATOM 1197 N N . GLY A 1 88 ? 2.272 -9.685 -52.881 1.00 35.25 137 GLY A N 1
ATOM 1198 C CA . GLY A 1 88 ? 2.946 -9.891 -54.148 1.00 32.97 137 GLY A CA 1
ATOM 1199 C C . GLY A 1 88 ? 4.468 -9.853 -54.025 1.00 38.19 137 GLY A C 1
ATOM 1200 O O . GLY A 1 88 ? 5.002 -9.371 -53.018 1.00 34.61 137 GLY A O 1
ATOM 1204 N N . ALA A 1 89 ? 5.165 -10.350 -55.042 1.00 35.42 138 ALA A N 1
ATOM 1205 C CA . ALA A 1 89 ? 6.635 -10.348 -55.057 1.00 36.91 138 ALA A CA 1
ATOM 1206 C C . ALA A 1 89 ? 7.174 -8.931 -54.846 1.00 36.57 138 ALA A C 1
ATOM 1207 O O . ALA A 1 89 ? 8.263 -8.728 -54.309 1.00 37.28 138 ALA A O 1
ATOM 1214 N N . ASN A 1 90 ? 6.380 -7.943 -55.249 1.00 41.27 139 ASN A N 1
ATOM 1215 C CA . ASN A 1 90 ? 6.784 -6.546 -55.149 1.00 44.17 139 ASN A CA 1
ATOM 1216 C C . ASN A 1 90 ? 6.300 -5.883 -53.871 1.00 42.86 139 ASN A C 1
ATOM 1217 O O . ASN A 1 90 ? 6.467 -4.682 -53.685 1.00 43.77 139 ASN A O 1
ATOM 1228 N N . GLY A 1 91 ? 5.686 -6.660 -52.988 1.00 37.11 140 GLY A N 1
ATOM 1229 C CA . GLY A 1 91 ? 5.259 -6.147 -51.699 1.00 39.55 140 GLY A CA 1
ATOM 1230 C C . GLY A 1 91 ? 3.844 -5.594 -51.695 1.00 39.73 140 GLY A C 1
ATOM 1231 O O . GLY A 1 91 ? 3.318 -5.213 -50.641 1.00 43.22 140 GLY A O 1
ATOM 1235 N N . SER A 1 92 ? 3.216 -5.575 -52.863 1.00 39.20 141 SER A N 1
ATOM 1236 C CA . SER A 1 92 ? 1.844 -5.109 -52.969 1.00 38.89 141 SER A CA 1
ATOM 1237 C C . SER A 1 92 ? 0.863 -6.067 -52.293 1.00 47.56 141 SER A C 1
ATOM 1238 O O . SER A 1 92 ? 1.076 -7.280 -52.263 1.00 41.35 141 SER A O 1
ATOM 1246 N N . HIS A 1 93 ? -0.210 -5.510 -51.742 1.00 45.07 142 HIS A N 1
ATOM 1247 C CA . HIS A 1 93 ? -1.300 -6.316 -51.209 1.00 41.18 142 HIS A CA 1
ATOM 1248 C C . HIS A 1 93 ? -2.391 -6.482 -52.241 1.00 44.33 142 HIS A C 1
ATOM 1249 O O . HIS A 1 93 ? -3.128 -5.544 -52.529 1.00 48.24 142 HIS A O 1
ATOM 1263 N N . VAL A 1 94 ? -2.494 -7.682 -52.793 1.00 43.77 143 VAL A N 1
ATOM 1264 C CA . VAL A 1 94 ? -3.513 -7.980 -53.787 1.00 45.17 143 VAL A CA 1
ATOM 1265 C C . VAL A 1 94 ? -4.762 -8.559 -53.105 1.00 41.71 143 VAL A C 1
ATOM 1266 O O . VAL A 1 94 ? -4.728 -9.703 -52.650 1.00 40.96 143 VAL A O 1
ATOM 1279 N N . PRO A 1 95 ? -5.868 -7.786 -53.037 1.00 47.87 144 PRO A N 1
ATOM 1280 C CA . PRO A 1 95 ? -7.078 -8.310 -52.386 1.00 44.43 144 PRO A CA 1
ATOM 1281 C C . PRO A 1 95 ? -7.610 -9.565 -53.052 1.00 41.00 144 PRO A C 1
ATOM 1282 O O . PRO A 1 95 ? -7.698 -9.596 -54.276 1.00 40.99 144 PRO A O 1
ATOM 1293 N N . GLN A 1 96 ? -7.944 -10.580 -52.261 1.00 33.43 145 GLN A N 1
ATOM 1294 C CA . GLN A 1 96 ? -8.489 -11.831 -52.783 1.00 37.55 145 GLN A CA 1
ATOM 1295 C C . GLN A 1 96 ? -9.989 -11.975 -52.500 1.00 33.05 145 GLN A C 1
ATOM 1296 O O . GLN A 1 96 ? -10.747 -12.478 -53.332 1.00 40.31 145 GLN A O 1
ATOM 1310 N N . THR A 1 97 ? -10.418 -11.556 -51.316 1.00 30.44 146 THR A N 1
ATOM 1311 C CA . THR A 1 97 ? -11.799 -11.748 -50.930 1.00 37.82 146 THR A CA 1
ATOM 1312 C C . THR A 1 97 ? -12.143 -10.791 -49.806 1.00 33.99 146 THR A C 1
ATOM 1313 O O . THR A 1 97 ? -11.251 -10.290 -49.122 1.00 32.99 146 THR A O 1
ATOM 1323 N N . SER A 1 98 ? -13.436 -10.526 -49.638 1.00 31.38 147 SER A N 1
ATOM 1324 C CA . SER A 1 98 ? -13.914 -9.659 -48.575 1.00 31.73 147 SER A CA 1
ATOM 1325 C C . SER A 1 98 ? -15.240 -10.187 -48.085 1.00 32.19 147 SER A C 1
ATOM 1326 O O . SER A 1 98 ? -16.069 -10.651 -48.864 1.00 35.18 147 SER A O 1
ATOM 1334 N N . SER A 1 99 ? -15.421 -10.133 -46.775 1.00 22.93 148 SER A N 1
ATOM 1335 C CA A SER A 1 99 ? -16.674 -10.501 -46.156 0.63 25.41 148 SER A CA 1
ATOM 1336 C CA B SER A 1 99 ? -16.677 -10.499 -46.151 0.37 25.89 148 SER A CA 1
ATOM 1337 C C . SER A 1 99 ? -17.070 -9.360 -45.230 1.00 25.24 148 SER A C 1
ATOM 1338 O O . SER A 1 99 ? -16.263 -8.929 -44.408 1.00 25.87 148 SER A O 1
ATOM 1352 N N . VAL A 1 100 ? -18.296 -8.877 -45.370 1.00 21.37 149 VAL A N 1
ATOM 1353 C CA . VAL A 1 100 ? -18.790 -7.739 -44.565 1.00 20.49 149 VAL A CA 1
ATOM 1354 C C . VAL A 1 100 ? -20.013 -8.120 -43.742 1.00 20.50 149 VAL A C 1
ATOM 1355 O O . VAL A 1 100 ? -20.935 -8.765 -44.208 1.00 21.15 149 VAL A O 1
ATOM 1368 N N . PHE A 1 101 ? -19.974 -7.750 -42.466 1.00 20.48 150 PHE A N 1
ATOM 1369 C CA . PHE A 1 101 ? -21.117 -7.944 -41.580 1.00 21.76 150 PHE A CA 1
ATOM 1370 C C . PHE A 1 101 ? -21.324 -6.664 -40.819 1.00 22.05 150 PHE A C 1
ATOM 1371 O O . PHE A 1 101 ? -20.517 -5.746 -40.951 1.00 22.31 150 PHE A O 1
ATOM 1388 N N . SER A 1 102 ? -22.414 -6.575 -40.059 1.00 20.29 151 SER A N 1
ATOM 1389 C CA . SER A 1 102 ? -22.580 -5.400 -39.231 1.00 19.28 151 SER A CA 1
ATOM 1390 C C . SER A 1 102 ? -22.809 -5.752 -37.761 1.00 21.14 151 SER A C 1
ATOM 1391 O O . SER A 1 102 ? -23.191 -6.889 -37.423 1.00 21.00 151 SER A O 1
ATOM 1399 N N . ILE A 1 103 ? -22.502 -4.775 -36.919 1.00 19.70 152 ILE A N 1
ATOM 1400 C CA . ILE A 1 103 ? -22.758 -4.822 -35.476 1.00 19.44 152 ILE A CA 1
ATOM 1401 C C . ILE A 1 103 ? -23.631 -3.626 -35.094 1.00 23.52 152 ILE A C 1
ATOM 1402 O O . ILE A 1 103 ? -23.283 -2.474 -35.385 1.00 22.13 152 ILE A O 1
ATOM 1418 N N . GLU A 1 104 ? -24.764 -3.896 -34.449 1.00 21.07 153 GLU A N 1
ATOM 1419 C CA . GLU A 1 104 ? -25.634 -2.831 -34.006 1.00 21.82 153 GLU A CA 1
ATOM 1420 C C . GLU A 1 104 ? -25.413 -2.629 -32.517 1.00 22.45 153 GLU A C 1
ATOM 1421 O O . GLU A 1 104 ? -25.559 -3.558 -31.711 1.00 24.01 153 GLU A O 1
ATOM 1433 N N . VAL A 1 105 ? -25.057 -1.399 -32.175 1.00 20.55 154 VAL A N 1
ATOM 1434 C CA . VAL A 1 105 ? -24.821 -0.990 -30.798 1.00 20.12 154 VAL A CA 1
ATOM 1435 C C . VAL A 1 105 ? -26.091 -0.373 -30.289 1.00 24.14 154 VAL A C 1
ATOM 1436 O O . VAL A 1 105 ? -26.525 0.681 -30.766 1.00 25.03 154 VAL A O 1
ATOM 1449 N N . TYR A 1 106 ? -26.659 -1.032 -29.297 1.00 23.79 155 TYR A N 1
ATOM 1450 C CA . TYR A 1 106 ? -27.866 -0.566 -28.628 1.00 24.06 155 TYR A CA 1
ATOM 1451 C C . TYR A 1 106 ? -27.555 0.323 -27.427 1.00 24.79 155 TYR A C 1
ATOM 1452 O O . TYR A 1 106 ? -26.489 0.221 -26.806 1.00 25.90 155 TYR A O 1
ATOM 1470 N N . PRO A 1 107 ? -28.494 1.200 -27.062 1.00 27.96 156 PRO A N 1
ATOM 1471 C CA . PRO A 1 107 ? -28.194 2.153 -25.987 1.00 27.34 156 PRO A CA 1
ATOM 1472 C C . PRO A 1 107 ? -28.207 1.621 -24.553 1.00 23.10 156 PRO A C 1
ATOM 1473 O O . PRO A 1 107 ? -27.512 2.256 -23.697 1.00 31.18 156 PRO A O 1
ATOM 1484 N N . GLU A 1 108 ? -28.959 0.581 -24.221 1.00 63.37 157 GLU A N 1
ATOM 1485 C CA . GLU A 1 108 ? -29.230 0.356 -22.784 1.00 65.59 157 GLU A CA 1
ATOM 1486 C C . GLU A 1 108 ? -29.249 -1.090 -22.350 1.00 63.24 157 GLU A C 1
ATOM 1487 O O . GLU A 1 108 ? -29.912 -1.931 -22.959 1.00 63.14 157 GLU A O 1
ATOM 1499 N N . ASP A 1 109 ? -28.544 -1.348 -21.247 1.00 60.62 158 ASP A N 1
ATOM 1500 C CA . ASP A 1 109 ? -28.415 -2.698 -20.719 1.00 60.33 158 ASP A CA 1
ATOM 1501 C C . ASP A 1 109 ? -29.310 -2.880 -19.499 1.00 59.68 158 ASP A C 1
ATOM 1502 O O . ASP A 1 109 ? -29.459 -3.994 -18.995 1.00 59.52 158 ASP A O 1
ATOM 1511 N N . HIS A 1 110 ? -29.886 -1.768 -19.034 1.00 59.31 159 HIS A N 1
ATOM 1512 C CA . HIS A 1 110 ? -30.901 -1.779 -17.985 1.00 58.87 159 HIS A CA 1
ATOM 1513 C C . HIS A 1 110 ? -30.374 -2.411 -16.692 1.00 58.75 159 HIS A C 1
ATOM 1514 O O . HIS A 1 110 ? -31.146 -2.926 -15.864 1.00 57.29 159 HIS A O 1
ATOM 1528 N N . ASN A 1 111 ? -29.052 -2.344 -16.528 1.00 56.66 160 ASN A N 1
ATOM 1529 C CA . ASN A 1 111 ? -28.367 -2.883 -15.354 1.00 55.35 160 ASN A CA 1
ATOM 1530 C C . ASN A 1 111 ? -28.576 -4.387 -15.202 1.00 59.23 160 ASN A C 1
ATOM 1531 O O . ASN A 1 111 ? -28.346 -4.942 -14.126 1.00 54.69 160 ASN A O 1
ATOM 1542 N N . GLU A 1 112 ? -28.996 -5.043 -16.287 1.00 57.00 161 GLU A N 1
ATOM 1543 C CA . GLU A 1 112 ? -29.207 -6.488 -16.277 1.00 57.43 161 GLU A CA 1
ATOM 1544 C C . GLU A 1 112 ? -28.090 -7.200 -17.041 1.00 58.24 161 GLU A C 1
ATOM 1545 O O . GLU A 1 112 ? -27.826 -6.867 -18.200 1.00 58.56 161 GLU A O 1
ATOM 1557 N N . PRO A 1 113 ? -27.430 -8.182 -16.397 1.00 57.00 162 PRO A N 1
ATOM 1558 C CA . PRO A 1 113 ? -26.412 -8.987 -17.093 1.00 57.29 162 PRO A CA 1
ATOM 1559 C C . PRO A 1 113 ? -26.883 -9.564 -18.440 1.00 59.08 162 PRO A C 1
ATOM 1560 O O . PRO A 1 113 ? -26.154 -9.498 -19.433 1.00 59.45 162 PRO A O 1
ATOM 1571 N N . GLN A 1 114 ? -28.095 -10.111 -18.463 1.00 59.72 163 GLN A N 1
ATOM 1572 C CA . GLN A 1 114 ? -28.606 -10.834 -19.632 1.00 81.35 163 GLN A CA 1
ATOM 1573 C C . GLN A 1 114 ? -28.977 -9.915 -20.802 1.00 74.13 163 GLN A C 1
ATOM 1574 O O . GLN A 1 114 ? -29.286 -8.734 -20.618 1.00 66.31 163 GLN A O 1
ATOM 1588 N N . ALA A 1 130 ? -33.762 -10.526 -15.275 1.00 60.04 179 ALA A N 1
ATOM 1589 C CA . ALA A 1 130 ? -33.771 -11.491 -14.184 1.00 68.03 179 ALA A CA 1
ATOM 1590 C C . ALA A 1 130 ? -34.464 -10.920 -12.938 1.00 67.53 179 ALA A C 1
ATOM 1591 O O . ALA A 1 130 ? -34.991 -11.681 -12.129 1.00 74.08 179 ALA A O 1
ATOM 1597 N N . CYS A 1 131 ? -34.468 -9.594 -12.777 1.00 57.96 180 CYS A N 1
ATOM 1598 C CA . CYS A 1 131 ? -35.310 -8.967 -11.755 1.00 57.39 180 CYS A CA 1
ATOM 1599 C C . CYS A 1 131 ? -36.732 -8.819 -12.266 1.00 58.63 180 CYS A C 1
ATOM 1600 O O . CYS A 1 131 ? -36.963 -8.655 -13.467 1.00 59.80 180 CYS A O 1
ATOM 1607 N N . ALA A 1 132 ? -37.687 -8.873 -11.343 1.00 58.43 181 ALA A N 1
ATOM 1608 C CA . ALA A 1 132 ? -39.090 -8.681 -11.686 1.00 62.39 181 ALA A CA 1
ATOM 1609 C C . ALA A 1 132 ? -39.311 -7.242 -12.116 1.00 63.94 181 ALA A C 1
ATOM 1610 O O . ALA A 1 132 ? -38.645 -6.336 -11.619 1.00 66.27 181 ALA A O 1
ATOM 1617 N N . ALA A 1 133 ? -40.260 -7.021 -13.022 1.00 65.91 182 ALA A N 1
ATOM 1618 C CA . ALA A 1 133 ? -40.516 -5.670 -13.512 1.00 70.16 182 ALA A CA 1
ATOM 1619 C C . ALA A 1 133 ? -41.013 -4.774 -12.376 1.00 70.99 182 ALA A C 1
ATOM 1620 O O . ALA A 1 133 ? -41.026 -3.548 -12.497 1.00 67.54 182 ALA A O 1
ATOM 1627 N N . ASP A 1 134 ? -41.398 -5.405 -11.268 1.00 76.85 183 ASP A N 1
ATOM 1628 C CA . ASP A 1 134 ? -41.878 -4.714 -10.075 1.00 85.81 183 ASP A CA 1
ATOM 1629 C C . ASP A 1 134 ? -40.718 -4.307 -9.151 1.00 85.36 183 ASP A C 1
ATOM 1630 O O . ASP A 1 134 ? -40.936 -3.735 -8.079 1.00 89.69 183 ASP A O 1
ATOM 1639 N N . GLU A 1 135 ? -39.489 -4.585 -9.580 1.00 71.00 184 GLU A N 1
ATOM 1640 C CA . GLU A 1 135 ? -38.371 -4.678 -8.651 1.00 60.49 184 GLU A CA 1
ATOM 1641 C C . GLU A 1 135 ? -37.160 -3.832 -9.046 1.00 55.05 184 GLU A C 1
ATOM 1642 O O . GLU A 1 135 ? -36.602 -4.001 -10.138 1.00 55.50 184 GLU A O 1
ATOM 1654 N N . PRO A 1 136 ? -36.737 -2.923 -8.156 1.00 53.62 185 PRO A N 1
ATOM 1655 C CA . PRO A 1 136 ? -35.496 -2.219 -8.482 1.00 53.03 185 PRO A CA 1
ATOM 1656 C C . PRO A 1 136 ? -34.295 -3.145 -8.439 1.00 52.54 185 PRO A C 1
ATOM 1657 O O . PRO A 1 136 ? -34.267 -4.123 -7.700 1.00 52.13 185 PRO A O 1
ATOM 1668 N N . VAL A 1 137 ? -33.302 -2.810 -9.247 1.00 32.92 186 VAL A N 1
ATOM 1669 C CA . VAL A 1 137 ? -32.075 -3.575 -9.320 1.00 32.84 186 VAL A CA 1
ATOM 1670 C C . VAL A 1 137 ? -31.079 -2.997 -8.320 1.00 28.92 186 VAL A C 1
ATOM 1671 O O . VAL A 1 137 ? -30.834 -1.787 -8.336 1.00 29.18 186 VAL A O 1
ATOM 1684 N N . THR A 1 138 ? -30.498 -3.848 -7.472 1.00 27.30 187 THR A N 1
ATOM 1685 C CA . THR A 1 138 ? -29.447 -3.391 -6.554 1.00 24.93 187 THR A CA 1
ATOM 1686 C C . THR A 1 138 ? -28.113 -3.445 -7.278 1.00 22.95 187 THR A C 1
ATOM 1687 O O . THR A 1 138 ? -27.663 -4.517 -7.692 1.00 23.73 187 THR A O 1
ATOM 1698 N N . VAL A 1 139 ? -27.489 -2.286 -7.407 1.00 22.16 188 VAL A N 1
ATOM 1699 C CA . VAL A 1 139 ? -26.266 -2.116 -8.163 1.00 22.97 188 VAL A CA 1
ATOM 1700 C C . VAL A 1 139 ? -25.142 -1.609 -7.274 1.00 21.43 188 VAL A C 1
ATOM 1701 O O . VAL A 1 139 ? -25.343 -0.672 -6.474 1.00 20.75 188 VAL A O 1
ATOM 1714 N N . LEU A 1 140 ? -23.970 -2.229 -7.395 1.00 17.25 189 LEU A N 1
ATOM 1715 C CA . LEU A 1 140 ? -22.739 -1.704 -6.805 1.00 17.31 189 LEU A CA 1
ATOM 1716 C C . LEU A 1 140 ? -21.989 -0.938 -7.883 1.00 20.21 189 LEU A C 1
ATOM 1717 O O . LEU A 1 140 ? -21.712 -1.474 -8.969 1.00 18.75 189 LEU A O 1
ATOM 1733 N N . MET A 1 141 ? -21.667 0.311 -7.580 1.00 16.84 190 MET A N 1
ATOM 1734 C CA . MET A 1 141 ? -20.922 1.187 -8.502 1.00 16.03 190 MET A CA 1
ATOM 1735 C C . MET A 1 141 ? -19.622 1.646 -7.900 1.00 17.67 190 MET A C 1
ATOM 1736 O O . MET A 1 141 ? -19.572 2.051 -6.725 1.00 19.19 190 MET A O 1
ATOM 1750 N N . VAL A 1 142 ? -18.566 1.574 -8.698 1.00 16.28 191 VAL A N 1
ATOM 1751 C CA . VAL A 1 142 ? -17.257 2.124 -8.342 1.00 15.63 191 VAL A CA 1
ATOM 1752 C C . VAL A 1 142 ? -16.959 3.306 -9.251 1.00 18.86 191 VAL A C 1
ATOM 1753 O O . VAL A 1 142 ? -17.039 3.211 -10.478 1.00 16.89 191 VAL A O 1
ATOM 1766 N N . ILE A 1 143 ? -16.660 4.438 -8.641 1.00 17.23 192 ILE A N 1
ATOM 1767 C CA . ILE A 1 143 ? -16.337 5.675 -9.359 1.00 14.53 192 ILE A CA 1
ATOM 1768 C C . ILE A 1 143 ? -14.825 5.783 -9.478 1.00 15.92 192 ILE A C 1
ATOM 1769 O O . ILE A 1 143 ? -14.109 5.683 -8.470 1.00 16.61 192 ILE A O 1
ATOM 1785 N N . LEU A 1 144 ? -14.344 5.935 -10.714 1.00 14.37 193 LEU A N 1
ATOM 1786 C CA . LEU A 1 144 ? -12.919 5.971 -11.029 1.00 14.36 193 LEU A CA 1
ATOM 1787 C C . LEU A 1 144 ? -12.505 7.299 -11.628 1.00 16.78 193 LEU A C 1
ATOM 1788 O O . LEU A 1 144 ? -13.277 7.927 -12.369 1.00 18.02 193 LEU A O 1
ATOM 1804 N N . ASP A 1 145 ? -11.290 7.734 -11.304 1.00 16.99 194 ASP A N 1
ATOM 1805 C CA . ASP A 1 145 ? -10.753 8.951 -11.926 1.00 19.27 194 ASP A CA 1
ATOM 1806 C C . ASP A 1 145 ? -10.124 8.577 -13.266 1.00 18.00 194 ASP A C 1
ATOM 1807 O O . ASP A 1 145 ? -8.907 8.319 -13.370 1.00 19.56 194 ASP A O 1
ATOM 1816 N N . ALA A 1 146 ? -10.981 8.546 -14.289 1.00 17.75 195 ALA A N 1
ATOM 1817 C CA . ALA A 1 146 ? -10.620 8.076 -15.620 1.00 17.72 195 ALA A CA 1
ATOM 1818 C C . ALA A 1 146 ? -11.506 8.777 -16.624 1.00 20.26 195 ALA A C 1
ATOM 1819 O O . ALA A 1 146 ? -12.624 9.201 -16.290 1.00 19.15 195 ALA A O 1
ATOM 1826 N N . ASP A 1 147 ? -11.035 8.823 -17.870 1.00 20.57 196 ASP A N 1
ATOM 1827 C CA . ASP A 1 147 ? -11.836 9.307 -18.994 1.00 20.59 196 ASP A CA 1
ATOM 1828 C C . ASP A 1 147 ? -11.861 8.228 -20.090 1.00 18.65 196 ASP A C 1
ATOM 1829 O O . ASP A 1 147 ? -10.876 8.006 -20.760 1.00 19.95 196 ASP A O 1
ATOM 1838 N N . LEU A 1 148 ? -12.995 7.553 -20.236 1.00 19.28 197 LEU A N 1
ATOM 1839 C CA . LEU A 1 148 ? -13.131 6.450 -21.200 1.00 18.30 197 LEU A CA 1
ATOM 1840 C C . LEU A 1 148 ? -12.882 6.926 -22.611 1.00 20.11 197 LEU A C 1
ATOM 1841 O O . LEU A 1 148 ? -12.465 6.130 -23.447 1.00 21.66 197 LEU A O 1
ATOM 1857 N N . THR A 1 149 ? -13.144 8.205 -22.906 1.00 19.97 198 THR A N 1
ATOM 1858 C CA . THR A 1 149 ? -12.963 8.705 -24.279 1.00 21.87 198 THR A CA 1
ATOM 1859 C C . THR A 1 149 ? -11.478 8.880 -24.637 1.00 24.60 198 THR A C 1
ATOM 1860 O O . THR A 1 149 ? -11.146 9.037 -25.840 1.00 26.38 198 THR A O 1
ATOM 1871 N N . LYS A 1 150 ? -10.610 8.861 -23.626 1.00 23.00 199 LYS A N 1
ATOM 1872 C CA . LYS A 1 150 ? -9.158 8.952 -23.772 1.00 22.23 199 LYS A CA 1
ATOM 1873 C C . LYS A 1 150 ? -8.502 7.567 -23.746 1.00 30.91 199 LYS A C 1
ATOM 1874 O O . LYS A 1 150 ? -7.291 7.445 -23.864 1.00 34.39 199 LYS A O 1
ATOM 1893 N N . MET A 1 151 ? -9.316 6.534 -23.630 1.00 21.19 200 MET A N 1
ATOM 1894 C CA . MET A 1 151 ? -8.837 5.163 -23.468 1.00 18.97 200 MET A CA 1
ATOM 1895 C C . MET A 1 151 ? -9.079 4.394 -24.750 1.00 23.28 200 MET A C 1
ATOM 18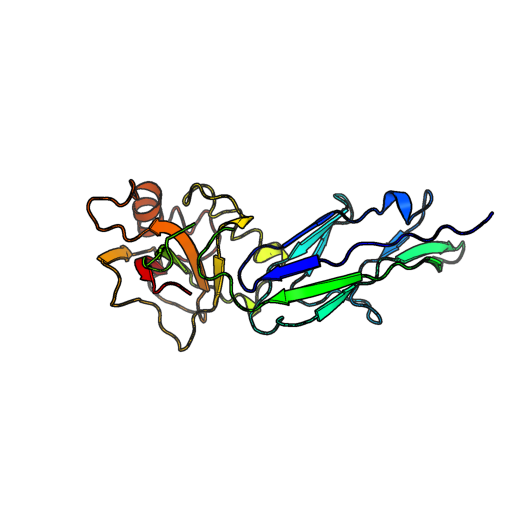96 O O . MET A 1 151 ? -10.135 4.545 -25.372 1.00 24.40 200 MET A O 1
ATOM 1910 N N . THR A 1 152 ? -8.142 3.525 -25.118 1.00 21.30 201 THR A N 1
ATOM 1911 C CA . THR A 1 152 ? -8.385 2.642 -26.255 1.00 20.29 201 THR A CA 1
ATOM 1912 C C . THR A 1 152 ? -9.391 1.538 -25.880 1.00 18.42 201 THR A C 1
ATOM 1913 O O . THR A 1 152 ? -9.621 1.268 -24.692 1.00 20.16 201 THR A O 1
ATOM 1924 N N . PRO A 1 153 ? -9.946 0.857 -26.906 1.00 19.97 202 PRO A N 1
ATOM 1925 C CA . PRO A 1 153 ? -10.843 -0.260 -26.615 1.00 22.45 202 PRO A CA 1
ATOM 1926 C C . PRO A 1 153 ? -10.193 -1.327 -25.747 1.00 24.13 202 PRO A C 1
ATOM 1927 O O . PRO A 1 153 ? -10.838 -1.818 -24.811 1.00 20.91 202 PRO A O 1
ATOM 1938 N N . LYS A 1 154 ? -8.924 -1.640 -26.011 1.00 19.84 203 LYS A N 1
ATOM 1939 C CA . LYS A 1 154 ? -8.245 -2.633 -25.229 1.00 19.94 203 LYS A CA 1
ATOM 1940 C C . LYS A 1 154 ? -8.079 -2.176 -23.777 1.00 18.60 203 LYS A C 1
ATOM 1941 O O . LYS A 1 154 ? -8.218 -2.998 -22.848 1.00 19.54 203 LYS A O 1
ATOM 1960 N N . GLN A 1 155 ? -7.796 -0.882 -23.577 1.00 19.22 204 GLN A N 1
ATOM 1961 C CA . GLN A 1 155 ? -7.681 -0.326 -22.219 1.00 19.12 204 GLN A CA 1
ATOM 1962 C C . GLN A 1 155 ? -9.012 -0.403 -21.479 1.00 17.62 204 GLN A C 1
ATOM 1963 O O . GLN A 1 155 ? -9.024 -0.685 -20.266 1.00 18.41 204 GLN A O 1
ATOM 1977 N N . ARG A 1 156 ? -10.121 -0.170 -22.177 1.00 17.01 205 ARG A N 1
ATOM 1978 C CA . ARG A 1 156 ? -11.446 -0.271 -21.568 1.00 15.92 205 ARG A CA 1
ATOM 1979 C C . ARG A 1 156 ? -11.727 -1.701 -21.107 1.00 16.24 205 ARG A C 1
ATOM 1980 O O . ARG A 1 156 ? -12.154 -1.916 -19.958 1.00 17.98 205 ARG A O 1
ATOM 2001 N N . ILE A 1 157 ? -11.445 -2.668 -21.970 1.00 16.29 206 ILE A N 1
ATOM 2002 C CA A ILE A 1 157 ? -11.652 -4.073 -21.631 0.52 17.99 206 ILE A CA 1
ATOM 2003 C CA B ILE A 1 157 ? -11.638 -4.077 -21.636 0.48 17.92 206 ILE A CA 1
ATOM 2004 C C . ILE A 1 157 ? -10.709 -4.512 -20.496 1.00 16.84 206 ILE A C 1
ATOM 2005 O O . ILE A 1 157 ? -11.121 -5.217 -19.594 1.00 18.35 206 ILE A O 1
ATOM 2033 N N . ASP A 1 158 ? -9.450 -4.076 -20.531 1.00 17.07 207 ASP A N 1
ATOM 2034 C CA A ASP A 1 158 ? -8.493 -4.469 -19.488 0.47 17.38 207 ASP A CA 1
ATOM 2035 C CA B ASP A 1 158 ? -8.478 -4.441 -19.496 0.53 18.27 207 ASP A CA 1
ATOM 2036 C C . ASP A 1 158 ? -8.920 -3.939 -18.143 1.00 18.30 207 ASP A C 1
ATOM 2037 O O . ASP A 1 158 ? -8.779 -4.640 -17.145 1.00 17.30 207 ASP A O 1
ATOM 2052 N N . LEU A 1 159 ? -9.456 -2.716 -18.095 1.00 15.60 208 LEU A N 1
ATOM 2053 C CA . LEU A 1 159 ? -10.006 -2.202 -16.836 1.00 15.71 208 LEU A CA 1
ATOM 2054 C C . LEU A 1 159 ? -11.111 -3.103 -16.265 1.00 16.61 208 LEU A C 1
ATOM 2055 O O . LEU A 1 159 ? -11.078 -3.445 -15.081 1.00 17.79 208 LEU A O 1
ATOM 2071 N N . LEU A 1 160 ? -12.092 -3.492 -17.080 1.00 16.43 209 LEU A N 1
ATOM 2072 C CA . LEU A 1 160 ? -13.096 -4.457 -16.662 1.00 17.11 209 LEU A CA 1
ATOM 2073 C C . LEU A 1 160 ? -12.459 -5.781 -16.180 1.00 17.48 209 LEU A C 1
ATOM 2074 O O . LEU A 1 160 ? -12.853 -6.325 -15.138 1.00 19.98 209 LEU A O 1
ATOM 2090 N N . ASN A 1 161 ? -11.483 -6.281 -16.919 1.00 17.13 210 ASN A N 1
ATOM 2091 C CA . ASN A 1 161 ? -10.794 -7.517 -16.578 1.00 15.79 210 ASN A CA 1
ATOM 2092 C C . ASN A 1 161 ? -10.211 -7.414 -15.155 1.00 17.80 210 ASN A C 1
ATOM 2093 O O . ASN A 1 161 ? -10.331 -8.357 -14.353 1.00 19.12 210 ASN A O 1
ATOM 2104 N N . ARG A 1 162 ? -9.591 -6.270 -14.862 1.00 16.47 211 ARG A N 1
ATOM 2105 C CA A ARG A 1 162 ? -8.884 -6.072 -13.605 0.55 18.48 211 ARG A CA 1
ATOM 2106 C CA B ARG A 1 162 ? -8.884 -6.058 -13.602 0.45 17.93 211 ARG A CA 1
ATOM 2107 C C . ARG A 1 162 ? -9.825 -5.858 -12.424 1.00 19.26 211 ARG A C 1
ATOM 2108 O O . ARG A 1 162 ? -9.416 -5.950 -11.258 1.00 19.14 211 ARG A O 1
ATOM 2148 N N . MET A 1 163 ? -11.088 -5.577 -12.701 1.00 16.40 212 MET A N 1
ATOM 2149 C CA . MET A 1 163 ? -12.071 -5.439 -11.629 1.00 16.86 212 MET A CA 1
ATOM 2150 C C . MET A 1 163 ? -12.638 -6.791 -11.150 1.00 16.24 212 MET A C 1
ATOM 2151 O O . MET A 1 163 ? -13.196 -6.875 -10.039 1.00 17.9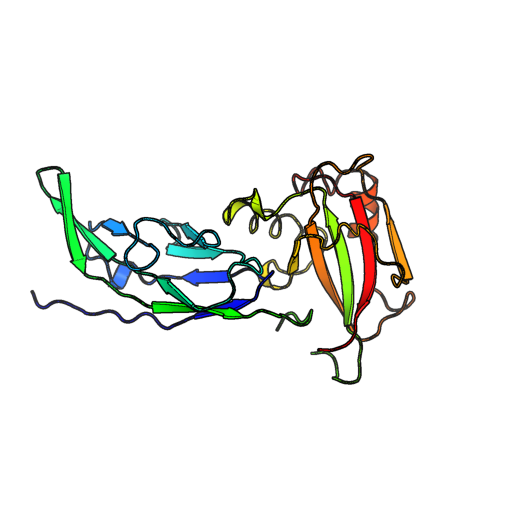9 212 MET A O 1
ATOM 2165 N N . GLN A 1 164 ? -12.452 -7.854 -11.948 1.00 17.18 213 GLN A N 1
ATOM 2166 C CA . GLN A 1 164 ? -13.053 -9.142 -11.673 1.00 18.77 213 GLN A CA 1
ATOM 2167 C C . GLN A 1 164 ? -12.657 -9.701 -10.292 1.00 19.23 213 GLN A C 1
ATOM 2168 O O . GLN A 1 164 ? -13.493 -10.319 -9.636 1.00 20.60 213 GLN A O 1
ATOM 2182 N N . SER A 1 165 ? -11.420 -9.485 -9.844 1.00 17.71 214 SER A N 1
ATOM 2183 C CA A SER A 1 165 ? -10.996 -10.000 -8.522 0.81 22.19 214 SER A CA 1
ATOM 2184 C CA B SER A 1 165 ? -11.007 -10.020 -8.539 0.19 21.07 214 SER A CA 1
ATOM 2185 C C . SER A 1 165 ? -11.861 -9.458 -7.397 1.00 19.77 214 SER A C 1
ATOM 2186 O O . SER A 1 165 ? -12.069 -10.149 -6.365 1.00 21.65 214 SER A O 1
ATOM 2199 N N . PHE A 1 166 ? -12.346 -8.223 -7.570 1.00 18.30 215 PHE A N 1
ATOM 2200 C CA . PHE A 1 166 ? -13.136 -7.525 -6.546 1.00 16.85 215 PHE A CA 1
ATOM 2201 C C . PHE A 1 166 ? -14.639 -7.742 -6.674 1.00 19.66 215 PHE A C 1
ATOM 2202 O O . PHE A 1 166 ? -15.342 -7.915 -5.688 1.00 21.17 215 PHE A O 1
ATOM 2219 N N . SER A 1 167 ? -15.148 -7.680 -7.896 1.00 19.51 216 SER A N 1
ATOM 2220 C CA . SER A 1 167 ? -16.572 -7.874 -8.114 1.00 20.61 216 SER A CA 1
ATOM 2221 C C . SER A 1 167 ? -17.032 -9.319 -8.018 1.00 23.32 216 SER A C 1
ATOM 2222 O O . SER A 1 167 ? -18.186 -9.561 -7.621 1.00 23.66 216 SER A O 1
ATOM 2230 N N . GLU A 1 168 ? -16.168 -10.266 -8.381 1.00 24.53 217 GLU A N 1
ATOM 2231 C CA . GLU A 1 168 ? -16.542 -11.673 -8.540 1.00 24.31 217 GLU A CA 1
ATOM 2232 C C . GLU A 1 168 ? -17.663 -11.830 -9.574 1.00 27.39 217 GLU A C 1
ATOM 2233 O O . GLU A 1 168 ? -18.468 -12.764 -9.535 1.00 26.61 217 GLU A O 1
ATOM 2245 N N . VAL A 1 169 ? -17.668 -10.908 -10.530 1.00 27.22 218 VAL A N 1
ATOM 2246 C CA . VAL A 1 169 ? -18.575 -10.940 -11.670 1.00 25.58 218 VAL A CA 1
ATOM 2247 C C . VAL A 1 169 ? -17.709 -10.996 -12.907 1.00 29.96 218 VAL A C 1
ATOM 2248 O O . VAL A 1 169 ? -16.667 -10.322 -12.964 1.00 27.77 218 VAL A O 1
ATOM 2261 N N . GLU A 1 170 ? -18.138 -11.783 -13.888 1.00 26.46 219 GLU A N 1
ATOM 2262 C CA . GLU A 1 170 ? -17.384 -11.945 -15.118 1.00 27.43 219 GLU A CA 1
ATOM 2263 C C . GLU A 1 170 ? -17.360 -10.626 -15.896 1.00 25.57 219 GLU A C 1
ATOM 2264 O O . GLU A 1 170 ? -18.275 -9.812 -15.787 1.00 23.55 219 GLU A O 1
ATOM 2276 N N . LEU A 1 171 ? -16.292 -10.459 -16.677 1.00 30.89 220 LEU A N 1
ATOM 2277 C CA . LEU A 1 171 ? -16.053 -9.278 -17.501 1.00 28.42 220 LEU A CA 1
ATOM 2278 C C . LEU A 1 171 ? -17.315 -8.810 -18.244 1.00 24.90 220 LEU A C 1
ATOM 2279 O O . LEU A 1 171 ? -17.697 -7.625 -18.179 1.00 23.21 220 LEU A O 1
ATOM 2295 N N . HIS A 1 172 ? -17.999 -9.741 -18.884 1.00 24.66 221 HIS A N 1
ATOM 2296 C CA . HIS A 1 172 ? -19.133 -9.395 -19.727 1.00 24.74 221 HIS A CA 1
ATOM 2297 C C . HIS A 1 172 ? -20.380 -9.012 -18.956 1.00 23.46 221 HIS A C 1
ATOM 2298 O O . HIS A 1 172 ? -21.338 -8.546 -19.550 1.00 28.50 221 HIS A O 1
ATOM 2312 N N . ASN A 1 173 ? -20.355 -9.119 -17.617 1.00 22.84 222 ASN A N 1
ATOM 2313 C CA . ASN A 1 173 ? -21.515 -8.755 -16.819 1.00 25.08 222 ASN A CA 1
ATOM 2314 C C . ASN A 1 173 ? -21.349 -7.482 -16.002 1.00 24.24 222 ASN A C 1
ATOM 2315 O O . ASN A 1 173 ? -22.221 -7.120 -15.224 1.00 24.19 222 ASN A O 1
ATOM 2326 N N . MET A 1 174 ? -20.241 -6.790 -16.207 1.00 18.01 223 MET A N 1
ATOM 2327 C CA . MET A 1 174 ? -20.026 -5.483 -15.627 1.00 16.60 223 MET A CA 1
ATOM 2328 C C . MET A 1 174 ? -20.332 -4.415 -16.665 1.00 22.24 223 MET A C 1
ATOM 2329 O O . MET A 1 174 ? -20.335 -4.692 -17.880 1.00 25.10 223 MET A O 1
ATOM 2343 N N . LYS A 1 175 ? -20.584 -3.201 -16.191 1.00 18.79 224 LYS A N 1
ATOM 2344 C CA . LYS A 1 175 ? -20.922 -2.058 -17.028 1.00 18.03 224 LYS A CA 1
ATOM 2345 C C . LYS A 1 175 ? -19.911 -0.952 -16.779 1.00 18.71 224 LYS A C 1
ATOM 2346 O O . LYS A 1 175 ? -19.472 -0.756 -15.638 1.00 18.64 224 LYS A O 1
ATOM 2365 N N . LEU A 1 176 ? -19.527 -0.243 -17.843 1.00 17.27 225 LEU A N 1
ATOM 2366 C CA . LEU A 1 176 ? -18.492 0.787 -17.764 1.00 15.15 225 LEU A CA 1
ATOM 2367 C C . LEU A 1 176 ? -18.882 1.962 -18.650 1.00 17.81 225 LEU A C 1
ATOM 2368 O O . LEU A 1 176 ? -18.902 1.849 -19.880 1.00 19.07 225 LEU A O 1
ATOM 2384 N N . VAL A 1 177 ? -19.205 3.086 -18.010 1.00 16.94 226 VAL A N 1
ATOM 2385 C CA . VAL A 1 177 ? -19.680 4.286 -18.727 1.00 17.96 226 VAL A CA 1
ATOM 2386 C C . VAL A 1 177 ? -19.118 5.567 -18.116 1.00 19.98 226 VAL A C 1
ATOM 2387 O O . VAL A 1 177 ? -18.685 5.573 -16.968 1.00 18.77 226 VAL A O 1
ATOM 2400 N N . PRO A 1 178 ? -19.146 6.666 -18.876 1.00 20.02 227 PRO A N 1
ATOM 2401 C CA . PRO A 1 178 ? -18.680 7.932 -18.294 1.00 18.11 227 PRO A CA 1
ATOM 2402 C C . PRO A 1 178 ? -19.606 8.505 -17.232 1.00 19.66 227 PRO A C 1
ATOM 2403 O O . PRO A 1 178 ? -20.829 8.282 -17.235 1.00 22.33 227 PRO A O 1
ATOM 2414 N N . VAL A 1 179 ? -18.996 9.293 -16.347 1.00 21.62 228 VAL A N 1
ATOM 2415 C CA . VAL A 1 179 ? -19.724 10.209 -15.479 1.00 25.27 228 VAL A CA 1
ATOM 2416 C C . VAL A 1 179 ? -20.423 11.217 -16.354 1.00 26.65 228 VAL A C 1
ATOM 2417 O O . VAL A 1 179 ? -19.857 11.697 -17.344 1.00 29.02 228 VAL A O 1
ATOM 2430 N N . VAL A 1 180 ? -21.658 11.539 -15.985 1.00 34.83 229 VAL A N 1
ATOM 2431 C CA . VAL A 1 180 ? -22.407 12.575 -16.670 1.00 37.86 229 VAL A CA 1
ATOM 2432 C C . VAL A 1 180 ? -22.734 13.721 -15.718 1.00 35.29 229 VAL A C 1
ATOM 2433 O O . VAL A 1 180 ? -22.960 13.521 -14.517 1.00 37.31 229 VAL A O 1
ATOM 2446 N N . ASN A 1 181 ? -22.694 14.921 -16.286 1.00 45.53 230 ASN A N 1
ATOM 2447 C CA . ASN A 1 181 ? -23.007 16.156 -15.577 1.00 50.75 230 ASN A CA 1
ATOM 2448 C C . ASN A 1 181 ? -22.202 16.251 -14.292 1.00 42.02 230 ASN A C 1
ATOM 2449 O O . ASN A 1 181 ? -22.666 16.784 -13.282 1.00 39.95 230 ASN A O 1
ATOM 2460 N N . ASN A 1 182 ? -20.994 15.696 -14.350 1.00 33.35 231 ASN A N 1
ATOM 2461 C CA . ASN A 1 182 ? -19.978 15.880 -13.322 1.00 34.41 231 ASN A CA 1
ATOM 2462 C C . ASN A 1 182 ? -20.378 15.392 -11.944 1.00 33.50 231 ASN A C 1
ATOM 2463 O O . ASN A 1 182 ? -19.824 15.852 -10.951 1.00 38.98 231 ASN A O 1
ATOM 2474 N N . ARG A 1 183 ? -21.309 14.449 -11.867 1.00 31.46 232 ARG A N 1
ATOM 2475 C CA . ARG A 1 183 ? -21.729 13.946 -10.555 1.00 30.45 232 ARG A CA 1
ATOM 2476 C C . ARG A 1 183 ? -20.922 12.741 -10.079 1.00 25.78 232 ARG A C 1
ATOM 2477 O O . ARG A 1 183 ? -21.011 11.664 -10.653 1.00 38.96 232 ARG A O 1
ATOM 2498 N N . LEU A 1 184 ? -20.165 12.924 -9.003 1.00 26.63 233 LEU A N 1
ATOM 2499 C CA . LEU A 1 184 ? -19.286 11.875 -8.488 1.00 25.63 233 LEU A CA 1
ATOM 2500 C C . LEU A 1 184 ? -19.852 11.213 -7.230 1.00 32.85 233 LEU A C 1
ATOM 2501 O O . LEU A 1 184 ? -19.102 10.779 -6.354 1.00 37.14 233 LEU A O 1
ATOM 2517 N N . PHE A 1 185 ? -21.173 11.145 -7.151 1.00 30.57 234 PHE A N 1
ATOM 2518 C CA . PHE A 1 185 ? -21.826 10.573 -5.986 1.00 30.66 234 PHE A CA 1
ATOM 2519 C C . PHE A 1 185 ? -23.275 10.262 -6.325 1.00 27.05 234 PHE A C 1
ATOM 2520 O O . PHE A 1 185 ? -23.794 10.744 -7.314 1.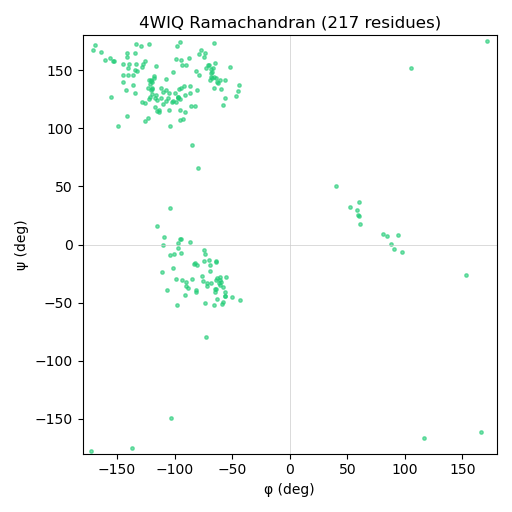00 30.69 234 PHE A O 1
ATOM 2537 N N . ASP A 1 186 ? -23.936 9.469 -5.483 1.00 28.70 235 ASP A N 1
ATOM 2538 C CA . ASP A 1 186 ? -25.329 9.117 -5.679 1.00 25.02 235 ASP A CA 1
ATOM 2539 C C . ASP A 1 186 ? -25.982 9.217 -4.312 1.00 23.42 235 ASP A C 1
ATOM 2540 O O . ASP A 1 186 ? -25.728 8.379 -3.445 1.00 25.83 235 ASP A O 1
ATOM 2549 N N A MET A 1 187 ? -26.804 10.252 -4.129 0.63 21.20 236 MET A N 1
ATOM 2550 N N B MET A 1 187 ? -26.813 10.224 -4.084 0.37 22.87 236 MET A N 1
ATOM 2551 C CA A MET A 1 187 ? -27.414 10.538 -2.825 0.63 25.57 236 MET A CA 1
ATOM 2552 C CA B MET A 1 187 ? -27.324 10.440 -2.733 0.37 23.02 236 MET A CA 1
ATOM 2553 C C A MET A 1 187 ? -28.391 9.450 -2.388 0.63 22.75 236 MET A C 1
ATOM 2554 C C B MET A 1 187 ? -28.478 9.495 -2.388 0.37 23.01 236 MET A C 1
ATOM 2555 O O A MET A 1 187 ? -28.714 9.350 -1.197 0.63 26.71 236 MET A O 1
ATOM 2556 O O B MET A 1 187 ? -29.018 9.538 -1.270 0.37 21.87 236 MET A O 1
ATOM 2582 N N . SER A 1 188 ? -28.857 8.639 -3.331 1.00 22.21 237 SER A N 1
ATOM 2583 C CA . SER A 1 188 ? -29.837 7.575 -3.033 1.00 25.46 237 SER A CA 1
ATOM 2584 C C . SER A 1 188 ? -29.164 6.309 -2.468 1.00 22.87 237 SER A C 1
ATOM 2585 O O . SER A 1 188 ? -29.866 5.391 -2.023 1.00 24.21 237 SER A O 1
ATOM 2593 N N . ALA A 1 189 ? -27.838 6.272 -2.495 1.00 20.92 238 ALA A N 1
ATOM 2594 C CA . ALA A 1 189 ? -27.082 5.069 -2.068 1.00 19.84 238 ALA A CA 1
ATOM 2595 C C . ALA A 1 189 ? -27.284 4.836 -0.578 1.00 21.65 238 ALA A C 1
ATOM 2596 O O . ALA A 1 189 ? -27.220 5.789 0.196 1.00 22.66 238 ALA A O 1
ATOM 2603 N N . PHE A 1 190 ? -27.539 3.580 -0.196 1.00 20.71 239 PHE A N 1
ATOM 2604 C CA . PHE A 1 190 ? -27.751 3.244 1.226 1.00 18.67 239 PHE A CA 1
ATOM 2605 C C . PHE A 1 190 ? -26.510 2.628 1.886 1.00 22.13 239 PHE A C 1
ATOM 2606 O O . PHE A 1 190 ? -26.495 2.462 3.130 1.00 21.16 239 PHE A O 1
ATOM 2623 N N . MET A 1 191 ? -25.490 2.330 1.097 1.00 20.11 240 MET A N 1
ATOM 2624 C CA . MET A 1 191 ? -24.149 1.977 1.558 1.00 15.99 240 MET A CA 1
ATOM 2625 C C . MET A 1 191 ? -23.135 2.624 0.652 1.00 17.55 240 MET A C 1
ATOM 2626 O O . MET A 1 191 ? -23.365 2.706 -0.562 1.00 17.36 240 MET A O 1
ATOM 2640 N N . ALA A 1 192 ? -21.997 3.032 1.182 1.00 17.48 241 ALA A N 1
ATOM 2641 C CA . ALA A 1 192 ? -20.974 3.667 0.369 1.00 17.54 241 ALA A CA 1
ATOM 2642 C C . ALA A 1 192 ? -19.708 3.827 1.163 1.00 18.34 241 ALA A C 1
ATOM 2643 O O . ALA A 1 192 ? -19.703 3.692 2.394 1.00 19.20 241 ALA A O 1
ATOM 2650 N N . GLY A 1 193 ? -18.637 4.140 0.473 1.00 17.46 242 GLY A N 1
ATOM 2651 C CA . GLY A 1 193 ? -17.366 4.346 1.123 1.00 17.78 242 GLY A CA 1
ATOM 2652 C C . GLY A 1 193 ? -16.333 4.941 0.229 1.00 21.30 242 GLY A C 1
ATOM 2653 O O . GLY A 1 193 ? -16.524 5.079 -0.979 1.00 18.24 242 GLY A O 1
ATOM 2657 N N . PRO A 1 194 ? -15.208 5.313 0.819 1.00 18.09 243 PRO A N 1
ATOM 2658 C CA . PRO A 1 194 ? -14.234 6.105 0.105 1.00 18.86 243 PRO A CA 1
ATOM 2659 C C . PRO A 1 194 ? -13.260 5.248 -0.677 1.00 20.77 243 PRO A C 1
ATOM 2660 O O . PRO A 1 194 ? -13.092 4.057 -0.427 1.00 19.95 243 PRO A O 1
ATOM 2671 N N . GLY A 1 195 ? -12.623 5.878 -1.655 1.00 18.77 244 GLY A N 1
ATOM 2672 C CA . GLY A 1 195 ? -11.503 5.262 -2.322 1.00 17.82 244 GLY A CA 1
ATOM 2673 C C . GLY A 1 195 ? -10.187 5.832 -1.846 1.00 19.09 244 GLY A C 1
ATOM 2674 O O . GLY A 1 195 ? -10.045 6.218 -0.675 1.00 21.81 244 GLY A O 1
ATOM 2678 N N . ASN A 1 196 ? -9.213 5.856 -2.744 1.00 16.13 245 ASN A N 1
ATOM 2679 C CA . ASN A 1 196 ? -7.882 6.375 -2.422 1.00 17.61 245 ASN A CA 1
ATOM 2680 C C . ASN A 1 196 ? -7.624 7.775 -2.934 1.00 18.80 245 ASN A C 1
ATOM 2681 O O . ASN A 1 196 ? -6.701 8.441 -2.471 1.00 20.35 245 ASN A O 1
ATOM 2692 N N . ALA A 1 197 ? -8.403 8.205 -3.921 1.00 16.63 246 ALA A N 1
ATOM 2693 C CA . ALA A 1 197 ? -8.218 9.521 -4.535 1.00 17.96 246 ALA A CA 1
ATOM 2694 C C . ALA A 1 197 ? -8.515 10.654 -3.562 1.00 21.85 246 ALA A C 1
ATOM 2695 O O . ALA A 1 197 ? -9.450 10.568 -2.744 1.00 23.34 246 ALA A O 1
ATOM 2702 N N . LYS A 1 198 ? -7.747 11.731 -3.685 1.00 22.43 247 LYS A N 1
ATOM 2703 C CA . LYS A 1 198 ? -7.995 12.969 -2.937 1.00 22.17 247 LYS A CA 1
ATOM 2704 C C . LYS A 1 198 ? -8.447 14.088 -3.850 1.00 24.85 247 LYS A C 1
ATOM 2705 O O . LYS A 1 198 ? -9.031 15.064 -3.386 1.00 29.58 247 LYS A O 1
ATOM 2724 N N . LYS A 1 199 ? -8.093 13.956 -5.124 1.00 26.44 248 LYS A N 1
ATOM 2725 C CA . LYS A 1 199 ? -8.427 14.906 -6.175 1.00 28.93 248 LYS A CA 1
ATOM 2726 C C . LYS A 1 199 ? -9.082 14.078 -7.283 1.00 25.72 248 LYS A C 1
ATOM 2727 O O . LYS A 1 199 ? -8.879 12.847 -7.352 1.00 24.95 248 LYS A O 1
ATOM 2746 N N . VAL A 1 200 ? -9.916 14.704 -8.106 1.00 24.97 249 VAL A N 1
ATOM 2747 C CA . VAL A 1 200 ? -10.415 14.025 -9.292 1.00 20.53 249 VAL A CA 1
ATOM 2748 C C . VAL A 1 200 ? -10.054 14.870 -10.490 1.00 25.43 249 VAL A C 1
ATOM 2749 O O . VAL A 1 200 ? -10.630 15.943 -10.693 1.00 28.22 249 VAL A O 1
ATOM 2762 N N . VAL A 1 201 ? -9.104 14.389 -11.285 1.00 20.35 250 VAL A N 1
ATOM 2763 C CA . VAL A 1 201 ? -8.559 15.169 -12.381 1.00 21.76 250 VAL A CA 1
ATOM 2764 C C . VAL A 1 201 ? -9.340 15.001 -13.706 1.00 22.24 250 VAL A C 1
ATOM 2765 O O . VAL A 1 201 ? -9.507 15.971 -14.465 1.00 25.30 250 VAL A O 1
ATOM 2778 N N . GLU A 1 202 ? -9.815 13.792 -13.979 1.00 19.83 251 GLU A N 1
ATOM 2779 C CA . GLU A 1 202 ? -10.551 13.497 -15.204 1.00 21.35 251 GLU A CA 1
ATOM 2780 C C . GLU A 1 202 ? -12.053 13.579 -14.992 1.00 21.18 251 GLU A C 1
ATOM 2781 O O . GLU A 1 202 ? -12.537 13.743 -13.875 1.00 21.23 251 GLU A O 1
ATOM 2793 N N . ASN A 1 203 ? -12.795 13.440 -16.082 1.00 20.20 252 ASN A N 1
ATOM 2794 C CA . ASN A 1 203 ? -14.239 13.508 -16.006 1.00 21.25 252 ASN A CA 1
ATOM 2795 C C . ASN A 1 203 ? -14.842 12.445 -15.106 1.00 21.76 252 ASN A C 1
ATOM 2796 O O . ASN A 1 203 ? -15.822 12.704 -14.407 1.00 22.64 252 ASN A O 1
ATOM 2807 N N . GLY A 1 204 ? -14.224 11.268 -15.100 1.00 19.12 253 GLY A N 1
ATOM 2808 C CA . GLY A 1 204 ? -14.673 10.153 -14.280 1.00 20.22 253 GLY A CA 1
ATOM 2809 C C . GLY A 1 204 ? -15.375 9.065 -15.067 1.00 20.20 253 GLY A C 1
ATOM 2810 O O . GLY A 1 204 ? -15.937 9.314 -16.172 1.00 19.52 253 GLY A O 1
ATOM 2814 N N . ALA A 1 205 ? -15.266 7.849 -14.523 1.00 17.09 254 ALA A N 1
ATOM 2815 C CA . ALA A 1 205 ? -15.962 6.688 -15.061 1.00 16.07 254 ALA A CA 1
ATOM 2816 C C . ALA A 1 205 ? -16.661 5.895 -14.008 1.00 17.82 254 ALA A C 1
ATOM 2817 O O . ALA A 1 205 ? -16.247 5.878 -12.834 1.00 18.05 254 ALA A O 1
ATOM 2824 N N . LEU A 1 206 ? -17.761 5.280 -14.410 1.00 17.25 255 LEU A N 1
ATOM 2825 C CA . LEU A 1 206 ? -18.607 4.495 -13.511 1.00 15.95 255 LEU A CA 1
ATOM 2826 C C . LEU A 1 206 ? -18.558 3.037 -13.902 1.00 18.06 255 LEU A C 1
ATOM 2827 O O . LEU A 1 206 ? -18.980 2.677 -15.015 1.00 17.84 255 LEU A O 1
ATOM 2843 N N . LEU A 1 207 ? -18.032 2.207 -13.022 1.00 16.29 256 LEU A N 1
ATOM 2844 C CA . LEU A 1 207 ? -17.912 0.752 -13.280 1.00 13.85 256 LEU A CA 1
ATOM 2845 C C . LEU A 1 207 ? -18.828 0.037 -12.306 1.00 17.73 256 LEU A C 1
ATOM 2846 O O . LEU A 1 207 ? -18.614 0.128 -11.071 1.00 16.62 256 LEU A O 1
ATOM 2862 N N . SER A 1 208 ? -19.870 -0.619 -12.819 1.00 17.49 257 SER A N 1
ATOM 2863 C CA . SER A 1 208 ? -20.911 -1.157 -11.948 1.00 15.78 257 SER A CA 1
ATOM 2864 C C . SER A 1 208 ? -21.316 -2.592 -12.283 1.00 17.51 257 SER A C 1
ATOM 2865 O O . SER A 1 208 ? -21.036 -3.107 -13.371 1.00 19.12 257 SER A O 1
ATOM 2873 N N . TRP A 1 209 ? -22.010 -3.229 -11.344 1.00 16.80 258 TRP A N 1
ATOM 2874 C CA . TRP A 1 209 ? -22.557 -4.551 -11.541 1.00 19.92 258 TRP A CA 1
ATOM 2875 C C . TRP A 1 209 ? -23.733 -4.788 -10.620 1.00 21.74 258 TRP A C 1
ATOM 2876 O O . TRP A 1 209 ? -23.888 -4.086 -9.605 1.00 19.74 258 TRP A O 1
ATOM 2897 N N . LYS A 1 210 ? -24.543 -5.783 -10.985 1.00 21.53 259 LYS A N 1
ATOM 2898 C CA . LYS A 1 210 ? -25.735 -6.148 -10.228 1.00 22.78 259 LYS A CA 1
ATOM 2899 C C . LYS A 1 210 ? -25.402 -7.014 -9.021 1.00 23.89 259 LYS A C 1
ATOM 2900 O O . LYS A 1 210 ? -24.671 -8.001 -9.138 1.00 23.73 259 LYS A O 1
ATOM 2919 N N . LEU A 1 211 ? -25.973 -6.672 -7.870 1.00 21.96 260 LEU A N 1
ATOM 2920 C CA . LEU A 1 211 ? -25.869 -7.507 -6.675 1.00 24.81 260 LEU A CA 1
ATOM 2921 C C . LEU A 1 211 ? -27.096 -8.373 -6.440 1.00 24.92 260 LEU A C 1
ATOM 2922 O O . LEU A 1 211 ? -27.006 -9.444 -5.845 1.00 30.57 260 LEU A O 1
ATOM 2938 N N . GLY A 1 212 ? -28.250 -7.894 -6.873 1.00 28.18 261 GLY A N 1
ATOM 2939 C CA . GLY A 1 212 ? -29.487 -8.612 -6.693 1.00 29.49 261 GLY A CA 1
ATOM 2940 C C . GLY A 1 212 ? -30.680 -7.715 -6.954 1.00 31.16 261 GLY A C 1
ATOM 2941 O O . GLY A 1 212 ? -30.573 -6.681 -7.622 1.00 30.79 261 GLY A O 1
ATOM 2945 N N . CYS A 1 213 ? -31.837 -8.140 -6.446 1.00 33.09 262 CYS A N 1
ATOM 2946 C CA . CYS A 1 213 ? -33.091 -7.443 -6.694 1.00 33.13 262 CYS A CA 1
ATOM 2947 C C . CYS A 1 213 ? -33.669 -6.909 -5.388 1.00 34.88 262 CYS A C 1
ATOM 2948 O O . CYS A 1 213 ? -33.852 -7.664 -4.438 1.00 36.48 262 CYS A O 1
ATOM 2955 N N . SER A 1 214 ? -33.950 -5.606 -5.369 1.00 37.03 263 SER A N 1
ATOM 2956 C CA . SER A 1 214 ? -34.492 -4.887 -4.211 1.00 40.80 263 SER A CA 1
ATOM 2957 C C . SER A 1 214 ? -33.870 -5.327 -2.871 1.00 36.44 263 SER A C 1
ATOM 2958 O O . SER A 1 214 ? -34.573 -5.612 -1.896 1.00 36.63 263 SER A O 1
ATOM 2966 N N . LEU A 1 215 ? -32.546 -5.359 -2.820 1.00 33.30 264 LEU A N 1
ATOM 2967 C CA . LEU A 1 215 ? -31.834 -5.689 -1.599 1.00 31.50 264 LEU A CA 1
ATOM 2968 C C . LEU A 1 215 ? -31.852 -4.493 -0.665 1.00 35.99 264 LEU A C 1
ATOM 2969 O O . LEU A 1 215 ? -32.223 -3.391 -1.051 1.00 32.50 264 LEU A O 1
ATOM 2985 N N . ASN A 1 216 ? -31.463 -4.729 0.576 1.00 37.46 265 ASN A N 1
ATOM 2986 C CA . ASN A 1 216 ? -31.251 -3.649 1.519 1.00 37.77 265 ASN A CA 1
ATOM 2987 C C . ASN A 1 216 ? -29.983 -3.991 2.249 1.00 34.50 265 ASN A C 1
ATOM 2988 O O . ASN A 1 216 ? -29.312 -4.976 1.920 1.00 33.23 265 ASN A O 1
ATOM 2999 N N . GLN A 1 217 ? -29.632 -3.193 3.244 1.00 32.93 266 GLN A N 1
ATOM 3000 C CA . GLN A 1 217 ? -28.341 -3.345 3.870 1.00 32.08 266 GLN A CA 1
ATOM 3001 C C . GLN A 1 217 ? -28.178 -4.736 4.477 1.00 30.03 266 GLN A C 1
ATOM 3002 O O . GLN A 1 217 ? -27.070 -5.259 4.550 1.00 34.21 266 GLN A O 1
ATOM 3016 N N . ASN A 1 218 ? -29.274 -5.320 4.952 1.00 35.31 267 ASN A N 1
ATOM 3017 C CA . ASN A 1 218 ? -29.180 -6.610 5.612 1.00 41.18 267 ASN A CA 1
ATOM 3018 C C . ASN A 1 218 ? -29.106 -7.792 4.640 1.00 43.20 267 ASN A C 1
ATOM 3019 O O . ASN A 1 218 ? -28.667 -8.878 5.029 1.00 48.26 267 ASN A O 1
ATOM 3030 N N . SER A 1 219 ? -29.486 -7.583 3.376 1.00 34.40 268 SER A N 1
ATOM 3031 C CA . SER A 1 219 ? -29.491 -8.679 2.409 1.00 32.88 268 SER A CA 1
ATOM 3032 C C . SER A 1 219 ? -28.403 -8.545 1.335 1.00 35.31 268 SER A C 1
ATOM 3033 O O . SER A 1 219 ? -28.277 -9.406 0.464 1.00 34.06 268 SER A O 1
ATOM 3041 N N . VAL A 1 220 ? -27.616 -7.475 1.401 1.00 30.32 269 VAL A N 1
ATOM 3042 C CA . VAL A 1 220 ? -26.481 -7.320 0.505 1.00 28.56 269 VAL A CA 1
ATOM 3043 C C . VAL A 1 220 ? -25.409 -8.350 0.880 1.00 28.61 269 VAL A C 1
ATOM 3044 O O . VAL A 1 220 ? -25.200 -8.615 2.058 1.00 32.03 269 VAL A O 1
ATOM 3057 N N . PRO A 1 221 ? -24.727 -8.933 -0.123 1.00 28.55 270 PRO A N 1
ATOM 3058 C CA . PRO A 1 221 ? -23.633 -9.839 0.211 1.00 31.95 270 PRO A CA 1
ATOM 3059 C C . PRO A 1 221 ? -22.470 -9.135 0.888 1.00 28.24 270 PRO A C 1
ATOM 3060 O O . PRO A 1 221 ? -22.429 -7.910 1.001 1.00 30.02 270 PRO A O 1
ATOM 3071 N N . ASP A 1 222 ? -21.513 -9.934 1.331 1.00 30.94 271 ASP A N 1
ATOM 3072 C CA . ASP A 1 222 ? -20.274 -9.421 1.913 1.00 30.02 271 ASP A CA 1
ATOM 3073 C C . ASP A 1 222 ? -19.562 -8.522 0.897 1.00 24.36 271 ASP A C 1
ATOM 3074 O O . ASP A 1 222 ? -19.224 -8.983 -0.189 1.00 27.44 271 ASP A O 1
ATOM 3083 N N . ILE A 1 223 ? -19.352 -7.253 1.235 1.00 24.50 272 ILE A N 1
ATOM 3084 C CA . ILE A 1 223 ? -18.666 -6.351 0.308 1.00 21.84 272 ILE A CA 1
ATOM 3085 C C . ILE A 1 223 ? -17.318 -5.867 0.843 1.00 24.05 272 ILE A C 1
ATOM 3086 O O . ILE A 1 223 ? -16.734 -4.934 0.283 1.00 23.09 272 ILE A O 1
ATOM 3102 N N . ARG A 1 224 ? -16.782 -6.533 1.862 1.00 24.49 273 ARG A N 1
ATOM 3103 C CA . ARG A 1 224 ? -15.472 -6.145 2.398 1.00 24.01 273 ARG A CA 1
ATOM 3104 C C . ARG A 1 224 ? -14.377 -6.242 1.355 1.00 24.71 273 ARG A C 1
ATOM 3105 O O . ARG A 1 224 ? -13.412 -5.474 1.416 1.00 26.11 273 ARG A O 1
ATOM 3126 N N . GLY A 1 225 ? -14.539 -7.175 0.415 1.00 26.61 274 GLY A N 1
ATOM 3127 C CA . GLY A 1 225 ? -13.583 -7.371 -0.667 1.00 26.73 274 GLY A CA 1
ATOM 3128 C C . GLY A 1 225 ? -13.567 -6.252 -1.703 1.00 23.17 274 GLY A C 1
ATOM 3129 O O . GLY A 1 225 ? -12.659 -6.178 -2.544 1.00 23.25 274 GLY A O 1
ATOM 3133 N N . VAL A 1 226 ? -14.582 -5.386 -1.656 1.00 19.80 275 VAL A N 1
ATOM 3134 C CA . VAL A 1 226 ? -14.598 -4.133 -2.407 1.00 20.04 275 VAL A CA 1
ATOM 3135 C C . VAL A 1 226 ? -14.165 -2.944 -1.521 1.00 20.19 275 VAL A C 1
ATOM 3136 O O . VAL A 1 226 ? -13.244 -2.189 -1.868 1.00 19.54 275 VAL A O 1
ATOM 3149 N N . GLU A 1 227 ? -14.810 -2.803 -0.362 1.00 20.92 276 GLU A N 1
ATOM 3150 C CA . GLU A 1 227 ? -14.665 -1.617 0.467 1.00 19.48 276 GLU A CA 1
ATOM 3151 C C . GLU A 1 227 ? -13.229 -1.480 0.996 1.00 21.60 276 GLU A C 1
ATOM 3152 O O . GLU A 1 227 ? -12.668 -0.381 1.019 1.00 19.93 276 GLU A O 1
ATOM 3164 N N . THR A 1 228 ? -12.611 -2.590 1.401 1.00 20.97 277 THR A N 1
ATOM 3165 C CA . THR A 1 228 ? -11.295 -2.489 2.020 1.00 22.04 277 THR A CA 1
ATOM 3166 C C . THR A 1 228 ? -10.204 -2.174 0.992 1.00 21.53 277 THR A C 1
ATOM 3167 O O . THR A 1 228 ? -9.464 -1.202 1.162 1.00 21.17 277 THR A O 1
ATOM 3178 N N . PRO A 1 229 ? -10.143 -2.926 -0.122 1.00 19.03 278 PRO A N 1
ATOM 3179 C CA . PRO A 1 229 ? -9.137 -2.524 -1.109 1.00 17.80 278 PRO A CA 1
ATOM 3180 C C . PRO A 1 229 ? -9.375 -1.136 -1.721 1.00 17.97 278 PRO A C 1
ATOM 3181 O O . PRO A 1 229 ? -8.407 -0.423 -2.089 1.00 18.84 278 PRO A O 1
ATOM 3192 N N . ALA A 1 230 ? -10.636 -0.721 -1.841 1.00 16.92 279 ALA A N 1
ATOM 3193 C CA . ALA A 1 230 ? -10.923 0.608 -2.324 1.00 16.80 279 ALA A CA 1
ATOM 3194 C C . ALA A 1 230 ? -10.277 1.670 -1.420 1.00 18.26 279 ALA A C 1
ATOM 3195 O O . ALA A 1 230 ? -9.592 2.576 -1.896 1.00 19.41 279 ALA A O 1
ATOM 3202 N N . ARG A 1 231 ? -10.507 1.574 -0.119 1.00 18.60 280 ARG A N 1
ATOM 3203 C CA . ARG A 1 231 ? -9.998 2.604 0.792 1.00 20.80 280 ARG A CA 1
ATOM 3204 C C . ARG A 1 231 ? -8.477 2.530 0.961 1.00 21.84 280 ARG A C 1
ATOM 3205 O O . ARG A 1 231 ? -7.827 3.578 1.113 1.00 27.17 280 ARG A O 1
ATOM 3226 N N . GLU A 1 232 ? -7.907 1.323 0.910 1.00 18.87 281 GLU A N 1
ATOM 3227 C CA . GLU A 1 232 ? -6.469 1.138 1.182 1.00 21.24 281 GLU A CA 1
ATOM 3228 C C . GLU A 1 232 ? -5.556 1.439 -0.016 1.00 22.74 281 GLU A C 1
ATOM 3229 O O . GLU A 1 232 ? -4.328 1.618 0.163 1.00 24.54 281 GLU A O 1
ATOM 3241 N N . GLY A 1 233 ? -6.123 1.512 -1.221 1.00 19.69 282 GLY A N 1
ATOM 3242 C CA . GLY A 1 233 ? -5.349 1.747 -2.425 1.00 19.10 282 GLY A CA 1
ATOM 3243 C C . GLY A 1 233 ? -5.005 0.505 -3.207 1.00 19.59 282 GLY A C 1
ATOM 3244 O O . GLY A 1 233 ? -4.462 0.621 -4.301 1.00 19.90 282 GLY A O 1
ATOM 3248 N N . ALA A 1 234 ? -5.324 -0.672 -2.664 1.00 17.64 283 ALA A N 1
ATOM 3249 C CA . ALA A 1 234 ? -5.052 -1.920 -3.377 1.00 18.92 283 ALA A CA 1
ATOM 3250 C C . ALA A 1 234 ? -5.933 -2.059 -4.615 1.00 17.62 283 ALA A C 1
ATOM 3251 O O . ALA A 1 234 ? -5.502 -2.616 -5.637 1.00 18.52 283 ALA A O 1
ATOM 3258 N N . MET A 1 235 ? -7.158 -1.544 -4.563 1.00 14.99 284 MET A N 1
ATOM 3259 C CA . MET A 1 235 ? -8.000 -1.619 -5.749 1.00 13.73 284 MET A CA 1
ATOM 3260 C C . MET A 1 235 ? -7.402 -0.761 -6.865 1.00 16.96 284 MET A C 1
ATOM 3261 O O . MET A 1 235 ? -7.201 -1.217 -8.002 1.00 16.82 284 MET A O 1
ATOM 3275 N N . SER A 1 236 ? -7.103 0.499 -6.568 1.00 15.84 285 SER A N 1
ATOM 3276 C CA A SER A 1 236 ? -6.541 1.388 -7.596 0.57 16.43 285 SER A CA 1
ATOM 3277 C CA B SER A 1 236 ? -6.536 1.385 -7.572 0.43 16.98 285 SER A CA 1
ATOM 3278 C C . SER A 1 236 ? -5.234 0.818 -8.150 1.00 15.87 285 SER A C 1
ATOM 3279 O O . SER A 1 236 ? -5.003 0.881 -9.363 1.00 18.98 285 SER A O 1
ATOM 3292 N N . ALA A 1 237 ? -4.385 0.243 -7.296 1.00 15.80 286 ALA A N 1
ATOM 3293 C CA . ALA A 1 237 ? -3.111 -0.326 -7.778 1.00 17.36 286 ALA A CA 1
ATOM 3294 C C . ALA A 1 237 ? -3.368 -1.464 -8.779 1.00 20.47 286 ALA A C 1
ATOM 3295 O O . ALA A 1 237 ? -2.617 -1.623 -9.731 1.00 23.50 286 ALA A O 1
ATOM 3302 N N . GLN A 1 238 ? -4.453 -2.216 -8.608 1.00 16.50 287 GLN A N 1
ATOM 3303 C CA . GLN A 1 238 ? -4.743 -3.288 -9.537 1.00 15.42 287 GLN A CA 1
ATOM 3304 C C . GLN A 1 238 ? -5.421 -2.773 -10.797 1.00 16.48 287 GLN A C 1
ATOM 3305 O O . GLN A 1 238 ? -5.114 -3.241 -11.905 1.00 17.96 287 GLN A O 1
ATOM 3319 N N . LEU A 1 239 ? -6.358 -1.825 -10.647 1.00 14.93 288 LEU A N 1
ATOM 3320 C CA . LEU A 1 239 ? -7.127 -1.337 -11.802 1.00 14.34 288 LEU A CA 1
ATOM 3321 C C . LEU A 1 239 ? -6.282 -0.478 -12.735 1.00 15.25 288 LEU A C 1
ATOM 3322 O O . LEU A 1 239 ? -6.530 -0.448 -13.954 1.00 18.55 288 LEU A O 1
ATOM 3338 N N . GLY A 1 240 ? -5.370 0.302 -12.159 1.00 17.02 289 GLY A N 1
ATOM 3339 C CA . GLY A 1 240 ? -4.587 1.253 -12.929 1.00 17.39 289 GLY A CA 1
ATOM 3340 C C . GLY A 1 240 ? -5.141 2.667 -12.973 1.00 19.15 289 GLY A C 1
ATOM 3341 O O . GLY A 1 240 ? -4.583 3.529 -13.683 1.00 18.65 289 GLY A O 1
ATOM 3345 N N . TYR A 1 241 ? -6.181 2.926 -12.172 1.00 17.52 290 TYR A N 1
ATOM 3346 C CA . TYR A 1 241 ? -6.794 4.237 -12.085 1.00 16.38 290 TYR A CA 1
ATOM 3347 C C . TYR A 1 241 ? -7.169 4.541 -10.654 1.00 18.22 290 TYR A C 1
ATOM 3348 O O . TYR A 1 241 ? -7.458 3.615 -9.912 1.00 16.69 290 TYR A O 1
ATOM 3366 N N . PRO A 1 242 ? -7.196 5.837 -10.277 1.00 15.06 291 PRO A N 1
ATOM 3367 C CA . PRO A 1 242 ? -7.582 6.157 -8.904 1.00 12.94 291 PRO A CA 1
ATOM 3368 C C . PRO A 1 242 ? -9.050 5.829 -8.667 1.00 15.55 291 PRO A C 1
ATOM 3369 O O . PRO A 1 242 ? -9.884 6.015 -9.534 1.00 16.85 291 PRO A O 1
ATOM 3380 N N . VAL A 1 243 ? -9.350 5.345 -7.467 1.00 15.34 292 VAL A N 1
ATOM 3381 C CA . VAL A 1 243 ? -10.713 5.064 -7.073 1.00 15.02 292 VAL A CA 1
ATOM 3382 C C . VAL A 1 243 ? -11.247 6.244 -6.227 1.00 17.59 292 VAL A C 1
ATOM 3383 O O . VAL A 1 243 ? -10.665 6.609 -5.207 1.00 15.62 292 VAL A O 1
ATOM 3396 N N . VAL A 1 244 ? -12.338 6.846 -6.670 1.00 15.22 293 VAL A N 1
ATOM 3397 C CA . VAL A 1 244 ? -12.962 7.978 -5.980 1.00 16.78 293 VAL A CA 1
ATOM 3398 C C . VAL A 1 244 ? -13.842 7.502 -4.811 1.00 17.78 293 VAL A C 1
ATOM 3399 O O . VAL A 1 244 ? -13.843 8.100 -3.720 1.00 19.41 293 VAL A O 1
ATOM 3412 N N . GLY A 1 245 ? -14.547 6.405 -5.026 1.00 15.54 294 GLY A N 1
ATOM 3413 C CA . GLY A 1 245 ? -15.447 5.835 -4.034 1.00 17.70 294 GLY A CA 1
ATOM 3414 C C . GLY A 1 245 ? -16.270 4.721 -4.623 1.00 18.52 294 GLY A C 1
ATOM 3415 O O . GLY A 1 245 ? -16.185 4.418 -5.815 1.00 16.96 294 GLY A O 1
ATOM 3419 N N . TRP A 1 246 ? -17.037 4.069 -3.779 1.00 17.00 295 TRP A N 1
ATOM 3420 C CA . TRP A 1 246 ? -18.007 3.071 -4.193 1.00 16.01 295 TRP A CA 1
ATOM 3421 C C . TRP A 1 246 ? -19.335 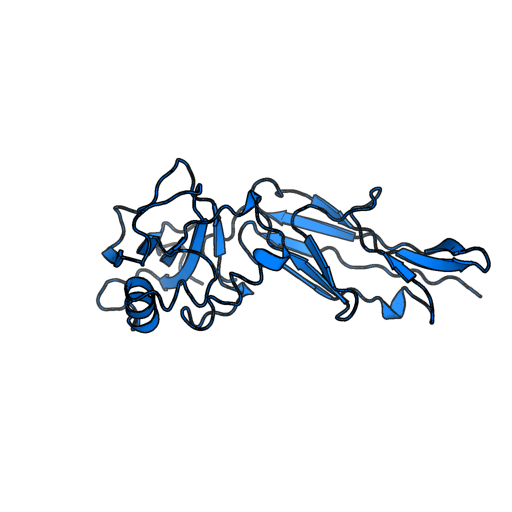3.314 -3.483 1.00 21.08 295 TRP A C 1
ATOM 3422 O O . TRP A 1 246 ? -19.377 3.930 -2.401 1.00 17.83 295 TRP A O 1
ATOM 3443 N N . HIS A 1 247 ? -20.414 2.853 -4.098 1.00 17.87 296 HIS A N 1
ATOM 3444 C CA . HIS A 1 247 ? -21.716 2.913 -3.458 1.00 15.96 296 HIS A CA 1
ATOM 3445 C C . HIS A 1 247 ? -22.641 1.830 -3.960 1.00 17.67 296 HIS A C 1
ATOM 3446 O O . HIS A 1 247 ? -22.430 1.239 -5.026 1.00 19.15 296 HIS A O 1
ATOM 3460 N N . ILE A 1 248 ? -23.641 1.529 -3.150 1.00 17.38 297 ILE A N 1
ATOM 3461 C CA . ILE A 1 248 ? -24.703 0.588 -3.484 1.00 17.91 297 ILE A CA 1
ATOM 3462 C C . ILE A 1 248 ? -26.059 1.293 -3.420 1.00 20.95 297 ILE A C 1
ATOM 3463 O O . ILE A 1 248 ? -26.424 1.922 -2.398 1.00 21.40 297 ILE A O 1
ATOM 3479 N N . ALA A 1 249 ? -26.796 1.173 -4.517 1.00 21.00 298 ALA A N 1
ATOM 3480 C CA . ALA A 1 249 ? -28.090 1.814 -4.646 1.00 22.86 298 ALA A CA 1
ATOM 3481 C C . ALA A 1 249 ? -29.065 0.947 -5.444 1.00 26.60 298 ALA A C 1
ATOM 3482 O O . ALA A 1 249 ? -28.648 0.095 -6.234 1.00 24.61 298 ALA A O 1
ATOM 3489 N N . ASN A 1 250 ? -30.358 1.161 -5.209 1.00 27.20 299 ASN A N 1
ATOM 3490 C CA . ASN A 1 250 ? -31.407 0.485 -5.967 1.00 29.64 299 ASN A CA 1
ATOM 3491 C C . ASN A 1 250 ? -31.876 1.391 -7.077 1.00 32.65 299 ASN A C 1
ATOM 3492 O O . ASN A 1 250 ? -32.205 2.558 -6.849 1.00 35.13 299 ASN A O 1
ATOM 3503 N N . LYS A 1 251 ? -31.861 0.839 -8.285 1.00 30.80 300 LYS A N 1
ATOM 3504 C CA . LYS A 1 251 ? -32.171 1.573 -9.500 1.00 32.70 300 LYS A CA 1
ATOM 3505 C C . LYS A 1 251 ? -33.490 1.103 -10.118 1.00 36.35 300 LYS A C 1
ATOM 3506 O O . LYS A 1 251 ? -33.735 -0.101 -10.207 1.00 40.01 300 LYS A O 1
ATOM 3525 N N . LYS A 1 252 ? -34.313 2.073 -10.524 1.00 44.88 301 LYS A N 1
ATOM 3526 C CA . LYS A 1 252 ? -35.590 1.836 -11.208 1.00 56.34 301 LYS A CA 1
ATOM 3527 C C . LYS A 1 252 ? -35.469 0.767 -12.283 1.00 47.89 301 LYS A C 1
ATOM 3528 O O . LYS A 1 252 ? -34.492 0.754 -13.032 1.00 51.88 301 LYS A O 1
ATOM 3547 N N . PRO A 1 253 ? -36.458 -0.136 -12.369 1.00 57.17 302 PRO A N 1
ATOM 3548 C CA . PRO A 1 253 ? -36.401 -1.120 -13.454 1.00 63.49 302 PRO A CA 1
ATOM 3549 C C . PRO A 1 253 ? -36.616 -0.449 -14.806 1.00 68.03 302 PRO A C 1
ATOM 3550 O O . PRO A 1 253 ? -37.396 0.503 -14.895 1.00 70.82 302 PRO A O 1
ATOM 3561 N N . THR A 1 254 ? -35.926 -0.929 -15.836 1.00 65.34 303 THR A N 1
ATOM 3562 C CA . THR A 1 254 ? -36.147 -0.457 -17.201 1.00 69.36 303 THR A CA 1
ATOM 3563 C C . THR A 1 254 ? -35.965 -1.605 -18.195 1.00 59.91 303 THR A C 1
ATOM 3564 O O . THR A 1 254 ? -36.716 -1.728 -19.163 1.00 64.95 303 THR A O 1
#

Solvent-accessible surface area: 12474 Å² total; per-residue (Å²): 157,137,119,100,140,29,70,17,113,104,22,90,7,40,11,0,24,26,19,161,53,72,2,44,7,123,126,10,21,79,123,76,46,63,41,73,12,0,19,40,83,141,139,67,36,20,83,0,9,64,35,43,70,169,58,58,18,0,8,0,0,0,13,78,127,14,99,30,78,36,130,0,12,0,17,0,13,120,98,9,125,127,44,49,112,49,108,91,45,70,8,77,6,15,0,66,4,96,60,109,14,74,37,29,42,176,92,24,55,99,139,50,41,4,0,6,1,33,0,5,0,12,2,25,1,94,148,15,72,18,92,86,9,14,55,2,0,68,104,0,57,80,27,12,157,33,111,37,95,40,0,49,0,28,36,5,102,137,116,149,52,116,29,170,75,26,73,39,66,16,70,13,55,30,189,164,56,124,57,60,1,0,27,0,3,8,40,40,15,34,51,32,84,121,148,60,20,66,101,26,162,47,6,30,51,19,0,111,131,17,56,0,13,88,63,4,58,53,51,0,32,9,11,12,0,1,52,62,160,57,104

GO terms:
  GO:0098684 photoreceptor ribbon synapse (C, IDA)
  GO:0060077 inhibitory synapse (C, IDA)
  GO:0043395 heparan sulfate proteoglycan binding (F, IDA)
  GO:0045202 synapse (C, EXP)
  GO:0032223 negative regulation of synaptic transmission, cholinergic (P, IC)
  GO:0005055 laminin receptor activity (F, IMP)
  GO:0035022 positive regulation of Rac protein signal transduction (P, IMP)
  GO:0035418 protein localization to synapse (P, IMP)
  GO:0043237 laminin-1 binding (F, IMP)
  GO:1904395 positive regulation of skeletal muscle acetylcholine-gated channel clustering (P, IMP)
  GO:1904862 inhibitory synapse assembly (P, IMP)
  GO:0051124 synaptic assembly at neuromuscular junction (P, IMP)
  GO:0051897 positive regulation of phosphatidylinositol 3-kinase/protein kinase B signal transduction (P, IMP)
  GO:0085029 extracellular matrix assembly (P, IMP)
  GO:0007416 synapse assembly (P, IMP)
  GO:0098794 postsynapse (C, IDA)
  GO:0042383 sarcolemma (C, IDA)
  GO:0045121 membrane raft (C, IDA)
  GO:0005604 basement membrane (C, IDA)
  GO:0005886 plasma membrane (C, IDA)

Nearest PDB structures (foldseek):
  4wiq-assembly1_A  TM=1.004E+00  e=4.023E-54  Mus musculus
  5n4h-assembly1_A  TM=1.002E+00  e=9.688E-52  Mus musculus
  5n30-assembly1_A  TM=1.003E+00  e=9.567E-51  Mus musculus
  1u2c-assembly1_A  TM=9.969E-01  e=6.499E-49  Mus musculus
  5llk-assembly1_A  TM=9.942E-01  e=2.895E-47  Homo sapiens